Protein AF-M1RYL7-F1 (afdb_monomer)

Foldseek 3Di:
DDQKQDLCVQLPNVNDDFFQKDWDDDPQARFTKIFGDPRGDFRWGDLVSVVVVLCLPPVAPDKDWDKDWDAQPPPQPFFFQKWKAAQLRPDTADTPDPDDDHDHDDDRITITGQFDWDAPDRSRIDGPGGGGGMMDDGMMGHADHPVVPPDPPDDPDDDDDDDDDPPDRPKWDWEAGPNDTGTAQDWDDPDPFWIWHHTRRDTRIDGHAAWEDAPSGIHDAQDWDQHPVDNQWIWGQHRRDTDIDGDDEDDEDQVVHPSDWDADVVGRYIYGPQCVCPPQQWGFDFADAFALVCVPVPDDPPGTDTDTYHDPQWHQDPVRHTDGNVQAFDQDPNDGGGDDDD

Organism: Stylophora pistillata (NCBI:txid50429)

Mean predicted aligned error: 17.64 Å

Radius of gyration: 34.3 Å; Cα contacts (8 Å, |Δi|>4): 630; chains: 1; bounding box: 62×41×125 Å

Secondary structure (DSSP, 8-state):
--SEEEHHHHHTBTTB--TTEEEE--SSSSS-EEEE-TT----BPPHHHHHHHHHHHHS-S-EEEEEEEEEPTT--S---SEEEE-TTS--EEEEEBSB-------TT-EEEESEEEEEEETTEEEEEEE--EEEEEEEEEEPPPGGG-------S---S-------SSSS---EEETTEEE-TT-EEE-SSSEEEEEETTEEEEEE-S--EEETTEEE-TT-EEE-SS-TT-EEEEETTEEEEE---PPPP--TTS---EE--TT--S-EEGGGGGTTTT-EEEEE---BTTTTTS----SS-EEEEEPPTTEEE-TTS-EEEGGGPPEEETTEEEPPP--

pLDDT: mean 71.43, std 17.08, range [31.17, 95.0]

Nearest PDB structures (foldseek):
  8d3d-assembly1_A  TM=4.300E-01  e=4.495E-04  Homo sapiens
  9gvj-assembly1_D  TM=3.722E-01  e=1.188E-04  Homo sapiens
  8d3c-assembly1_A  TM=2.970E-01  e=3.049E-04  Homo sapiens
  5nb8-assembly2_B  TM=6.144E-01  e=3.216E-02  Rattus norvegicus
  8oer-assembly1_D  TM=5.786E-01  e=1.437E-01  Homo sapiens

Sequence (342 aa):
LPKEINVFDAVGLGKKVFPGVSSTTGQNNRSPAYHFTKQTKDMIASQNAFEEVDKLIHNSSDFIVSAYAKLMANEIYGNPIVSISSKDGNQLYFLLQISYTPQPYPKDAQLRLGQLFEVYQEDIGEITSRFRGDLQDVKFVKGSPLSDCQRIAKASYCRCSISCQCTDVVGKKDCVVDGLRYADGKRWTKDKCNICHCKWGQVMCTYTCQVCKDNGQ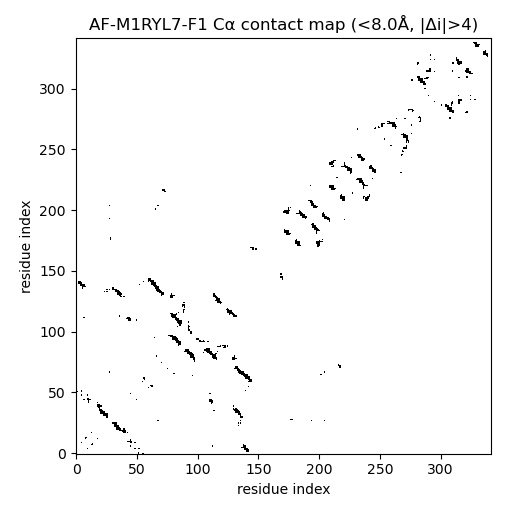TYMEGETWKSSNDSCHTCKCEDGKVKCSPPVCAKPDCSGKSGDLVTLKGQCCPICKEDQCKGTGKVFKCGCDVTCSNFHDNDACQSCTEGCYCPEGRVLNDQGKCMASARCGCLYQGKRYKVRKT

InterPro domains:
  IPR001007 VWFC domain [PF00093] (212-272)
  IPR001007 VWFC domain [PS01208] (232-272)
  IPR001007 VWFC domain [PS50184] (210-273)
  IPR001007 VWFC domain [SM00214] (175-212)
  IPR001007 VWFC domain [SM00214] (213-272)
  IPR002919 Trypsin Inhibitor-like, cysteine rich domain [PF01826] (277-328)
  IPR013320 Concanavalin A-like lectin/glucanase domain superfamily [SSF49899] (4-148)
  IPR036084 Serine protease inhibitor-like superfamily [SSF57567] (277-328)
  IPR052424 Kielin/Chordin-like & BMP-binding Regulator [PTHR46698] (205-276)

Solvent-accessible surface area (backbone atoms only — not comparable to full-atom values): 20622 Å² total; per-residue (Å²): 129,80,69,60,48,56,53,50,63,35,44,34,54,92,79,53,91,52,59,40,53,44,83,47,84,41,84,85,55,95,57,78,17,39,34,37,43,95,61,48,64,94,50,59,42,40,70,70,51,46,55,54,50,51,51,44,60,75,75,28,92,27,64,43,80,45,66,47,74,48,72,42,84,86,54,85,76,60,40,20,52,35,25,26,22,30,77,66,40,78,43,80,33,44,56,47,40,95,68,82,79,92,59,84,73,69,91,57,46,40,52,26,64,33,33,34,73,47,54,84,48,90,79,43,57,46,74,78,30,56,29,47,40,39,45,32,72,48,32,45,34,66,44,73,43,78,79,74,57,69,79,80,87,79,70,102,78,78,80,93,84,75,84,82,81,84,82,85,64,78,78,75,30,57,19,75,57,98,88,44,79,38,53,46,72,40,71,48,75,76,53,101,39,32,42,30,32,17,53,61,41,38,80,50,69,45,79,71,59,52,56,16,76,57,98,82,43,65,38,50,66,71,41,71,46,70,35,92,90,41,80,53,24,40,27,31,18,52,92,37,37,77,48,68,41,66,70,92,62,75,82,63,87,36,85,98,56,94,62,49,73,40,63,51,92,94,50,76,52,56,37,37,57,59,55,76,19,65,95,67,71,32,40,58,42,73,42,66,92,42,28,70,87,50,65,82,52,89,68,68,69,89,76,55,47,78,42,68,32,53,45,90,73,33,20,40,45,102,82,75,44,61,39,57,46,88,66,43,42,53,75,56,97,90,42,80,40,75,62,81,85,127

Structure (mmCIF, N/CA/C/O backbone):
data_AF-M1RYL7-F1
#
_entry.id   AF-M1RYL7-F1
#
loop_
_atom_site.group_PDB
_atom_site.id
_atom_site.type_symbol
_atom_site.label_atom_id
_atom_site.label_alt_id
_atom_site.label_comp_id
_atom_site.label_asym_id
_atom_site.label_entity_id
_atom_site.label_seq_id
_atom_site.pdbx_PDB_ins_code
_atom_site.Cartn_x
_atom_site.Cartn_y
_atom_site.Cartn_z
_atom_site.occupancy
_atom_site.B_iso_or_equiv
_atom_site.auth_seq_id
_atom_site.auth_comp_id
_atom_site.auth_asym_id
_atom_site.auth_atom_id
_atom_site.pdbx_PDB_model_num
ATOM 1 N N . LEU A 1 1 ? 25.023 -6.699 -24.084 1.00 49.69 1 LEU A N 1
ATOM 2 C CA . LEU A 1 1 ? 24.233 -5.816 -23.196 1.00 49.69 1 LEU A CA 1
ATOM 3 C C . LEU A 1 1 ? 23.036 -6.602 -22.690 1.00 49.69 1 LEU A C 1
ATOM 5 O O . LEU A 1 1 ? 22.475 -7.341 -23.501 1.00 49.69 1 LEU A O 1
ATOM 9 N N . PRO A 1 2 ? 22.671 -6.488 -21.403 1.00 49.31 2 PRO A N 1
ATOM 10 C CA . PRO A 1 2 ? 21.420 -7.045 -20.908 1.00 49.31 2 PRO A CA 1
ATOM 11 C C . PRO A 1 2 ? 20.253 -6.516 -21.748 1.00 49.31 2 PRO A C 1
ATOM 13 O O . PRO A 1 2 ? 20.262 -5.373 -22.207 1.00 49.31 2 PRO A O 1
ATOM 16 N N . LYS A 1 3 ? 19.272 -7.382 -22.014 1.00 59.09 3 LYS A N 1
ATOM 17 C CA . LYS A 1 3 ? 18.111 -7.050 -22.856 1.00 59.09 3 LYS A CA 1
ATOM 18 C C . LYS A 1 3 ? 17.121 -6.127 -22.130 1.00 59.09 3 LYS A C 1
ATOM 20 O O . LYS A 1 3 ? 16.350 -5.431 -22.785 1.00 59.09 3 LYS A O 1
ATOM 25 N N . GLU A 1 4 ? 17.163 -6.141 -20.800 1.00 67.38 4 GLU A N 1
ATOM 26 C CA . GLU A 1 4 ? 16.272 -5.428 -19.890 1.00 67.38 4 GLU A CA 1
ATOM 27 C C . GLU A 1 4 ? 16.980 -5.222 -18.546 1.00 67.38 4 GLU A C 1
ATOM 29 O O . GLU A 1 4 ? 17.676 -6.128 -18.083 1.00 67.38 4 GLU A O 1
ATOM 34 N N . ILE A 1 5 ? 16.787 -4.056 -17.925 1.00 79.62 5 ILE A N 1
ATOM 35 C CA . ILE A 1 5 ? 17.287 -3.754 -16.577 1.00 79.62 5 ILE A CA 1
ATOM 36 C C . ILE A 1 5 ? 16.091 -3.420 -15.681 1.00 79.62 5 ILE A C 1
ATOM 38 O O . ILE A 1 5 ? 15.383 -2.438 -15.922 1.00 79.62 5 ILE A O 1
ATOM 42 N N . ASN A 1 6 ? 15.866 -4.248 -14.654 1.00 82.81 6 ASN A N 1
ATOM 43 C CA . ASN A 1 6 ? 14.818 -4.046 -13.654 1.00 82.81 6 ASN A CA 1
ATOM 44 C C . ASN A 1 6 ? 15.323 -3.120 -12.539 1.00 82.81 6 ASN A C 1
ATOM 46 O O . ASN A 1 6 ? 16.188 -3.493 -11.743 1.00 82.81 6 ASN A O 1
ATOM 50 N N . VAL A 1 7 ? 14.754 -1.917 -12.463 1.00 84.06 7 VAL A N 1
ATOM 51 C CA . VAL A 1 7 ? 15.198 -0.894 -11.509 1.00 84.06 7 VAL A CA 1
ATOM 52 C C . VAL A 1 7 ? 14.852 -1.275 -10.063 1.00 84.06 7 VAL A C 1
ATOM 54 O O . VAL A 1 7 ? 15.608 -0.935 -9.157 1.00 84.06 7 VAL A O 1
ATOM 57 N N . PHE A 1 8 ? 13.779 -2.042 -9.824 1.00 86.44 8 PHE A N 1
ATOM 58 C CA . PHE A 1 8 ? 13.435 -2.519 -8.476 1.00 86.44 8 PHE A CA 1
ATOM 59 C C . PHE A 1 8 ? 14.514 -3.454 -7.925 1.00 86.44 8 PHE A C 1
ATOM 61 O O . PHE A 1 8 ? 14.984 -3.269 -6.801 1.00 86.44 8 PHE A O 1
ATOM 68 N N . ASP A 1 9 ? 14.974 -4.405 -8.736 1.00 88.00 9 ASP A N 1
ATOM 69 C CA . ASP A 1 9 ? 16.048 -5.317 -8.340 1.00 88.00 9 ASP A CA 1
ATOM 70 C C . ASP A 1 9 ? 17.371 -4.567 -8.147 1.00 88.00 9 ASP A C 1
ATOM 72 O O . ASP A 1 9 ? 18.105 -4.836 -7.193 1.00 88.00 9 ASP A O 1
ATOM 76 N N . ALA A 1 10 ? 17.647 -3.592 -9.019 1.00 88.69 10 ALA A N 1
ATOM 77 C CA . ALA A 1 10 ? 18.869 -2.796 -9.000 1.00 88.69 10 ALA A CA 1
ATOM 78 C C . ALA A 1 10 ? 19.044 -1.983 -7.708 1.00 88.69 10 ALA A C 1
ATOM 80 O O . ALA A 1 10 ? 20.168 -1.871 -7.212 1.00 88.69 10 ALA A O 1
ATOM 81 N N . VAL A 1 11 ? 17.951 -1.446 -7.149 1.00 89.19 11 VAL A N 1
ATOM 82 C CA . VAL A 1 11 ? 17.955 -0.744 -5.849 1.00 89.19 11 VAL A CA 1
ATOM 83 C C . VAL A 1 11 ? 17.817 -1.705 -4.659 1.00 89.19 11 VAL A C 1
ATOM 85 O O . VAL A 1 11 ? 18.037 -1.323 -3.511 1.00 89.19 11 VAL A O 1
ATOM 88 N N . GLY A 1 12 ? 17.498 -2.979 -4.908 1.00 88.94 12 GLY A N 1
ATOM 89 C CA . GLY A 1 12 ? 17.294 -4.002 -3.880 1.00 88.94 12 GLY A CA 1
ATOM 90 C C . GLY A 1 12 ? 15.892 -4.008 -3.264 1.00 88.94 12 GLY A C 1
ATOM 91 O O . GLY A 1 12 ? 15.714 -4.533 -2.160 1.00 88.94 12 GLY A O 1
ATOM 92 N N . LEU A 1 13 ? 14.901 -3.438 -3.952 1.00 87.88 13 LEU A N 1
ATOM 93 C CA . LEU A 1 13 ? 13.496 -3.499 -3.556 1.00 87.88 13 LEU A CA 1
ATOM 94 C C . LEU A 1 13 ? 13.010 -4.960 -3.556 1.00 87.88 13 LEU A C 1
ATOM 96 O O . LEU A 1 13 ? 13.412 -5.761 -4.395 1.00 87.88 13 LEU A O 1
ATOM 100 N N . GLY A 1 14 ? 12.191 -5.338 -2.573 1.00 84.69 14 GLY A N 1
ATOM 101 C CA . GLY A 1 14 ? 11.769 -6.732 -2.356 1.00 84.69 14 GLY A CA 1
ATOM 102 C C . GLY A 1 14 ? 12.777 -7.591 -1.578 1.00 84.69 14 GLY A C 1
ATOM 103 O O . GLY A 1 14 ? 12.403 -8.632 -1.046 1.00 84.69 14 GLY A O 1
ATOM 104 N N . LYS A 1 15 ? 14.033 -7.139 -1.442 1.00 87.75 15 LYS A N 1
ATOM 105 C CA . LYS A 1 15 ? 15.060 -7.767 -0.584 1.00 87.75 15 LYS A CA 1
ATOM 106 C C . LYS A 1 15 ? 15.397 -6.925 0.646 1.00 87.75 15 LYS A C 1
ATOM 108 O O . LYS A 1 15 ? 15.750 -7.472 1.685 1.00 87.75 15 LYS A O 1
ATOM 113 N N . LYS A 1 16 ? 15.314 -5.598 0.525 1.00 87.88 16 LYS A N 1
ATOM 114 C CA . LYS A 1 16 ? 15.590 -4.626 1.590 1.00 87.88 16 LYS A CA 1
ATOM 115 C C . LYS A 1 16 ? 14.316 -3.870 1.962 1.00 87.88 16 LYS A C 1
ATOM 117 O O . LYS A 1 16 ? 13.455 -3.638 1.115 1.00 87.88 16 LYS A O 1
ATOM 122 N N . VAL A 1 17 ? 14.223 -3.462 3.226 1.00 86.44 17 VAL A N 1
ATOM 123 C CA . VAL A 1 17 ? 13.155 -2.581 3.713 1.00 86.44 17 VAL A CA 1
ATOM 124 C C . VAL A 1 17 ? 13.610 -1.136 3.563 1.00 86.44 17 VAL A C 1
ATOM 126 O O . VAL A 1 17 ? 14.681 -0.769 4.045 1.00 86.44 17 VAL A O 1
ATOM 129 N N . PHE A 1 18 ? 12.780 -0.318 2.925 1.00 88.38 18 PHE A N 1
ATOM 130 C CA . PHE A 1 18 ? 13.008 1.113 2.783 1.00 88.38 18 PHE A CA 1
ATOM 131 C C . PHE A 1 18 ? 11.948 1.873 3.588 1.00 88.38 18 PHE A C 1
ATOM 133 O O . PHE A 1 18 ? 10.760 1.565 3.464 1.00 88.38 18 PHE A O 1
ATOM 140 N N . PRO A 1 19 ? 12.334 2.858 4.422 1.00 88.19 19 PRO A N 1
ATOM 141 C CA . PRO A 1 19 ? 11.369 3.732 5.083 1.00 88.19 19 PRO A CA 1
ATOM 142 C C . PRO A 1 19 ? 10.440 4.364 4.048 1.00 88.19 19 PRO A C 1
ATOM 144 O O . PRO A 1 19 ? 10.921 4.772 3.001 1.00 88.19 19 PRO A O 1
ATOM 147 N N . GLY A 1 20 ? 9.135 4.433 4.320 1.00 83.44 20 GLY A N 1
ATOM 148 C CA . GLY A 1 20 ? 8.158 5.039 3.405 1.00 83.44 20 GLY A CA 1
ATOM 149 C C . GLY A 1 20 ? 7.830 4.232 2.142 1.00 83.44 20 GLY A C 1
ATOM 150 O O . GLY A 1 20 ? 7.138 4.756 1.273 1.00 83.44 20 GLY A O 1
ATOM 151 N N . VAL A 1 21 ? 8.289 2.978 2.045 1.00 88.69 21 VAL A N 1
ATOM 152 C CA . VAL A 1 21 ? 7.949 2.058 0.950 1.00 88.69 21 VAL A CA 1
ATOM 153 C C . VAL A 1 21 ? 7.245 0.827 1.508 1.00 88.69 21 VAL A C 1
ATOM 155 O O . VAL A 1 21 ? 7.753 0.175 2.422 1.00 88.69 21 VAL A O 1
ATOM 158 N N . SER A 1 22 ? 6.095 0.472 0.941 1.00 86.19 22 SER A N 1
ATOM 159 C CA . SER A 1 22 ? 5.381 -0.770 1.260 1.00 86.19 22 SER A CA 1
ATOM 160 C C . SER A 1 22 ? 5.014 -1.538 -0.006 1.00 86.19 22 SER A C 1
ATOM 162 O O . SER A 1 22 ? 4.835 -0.957 -1.072 1.00 86.19 22 SER A O 1
ATOM 164 N N . SER A 1 23 ? 4.921 -2.867 0.087 1.00 84.69 23 SER A N 1
ATOM 165 C CA . SER A 1 23 ? 4.390 -3.673 -1.018 1.00 84.69 23 SER A CA 1
ATOM 166 C C . SER A 1 23 ? 2.881 -3.456 -1.141 1.00 84.69 23 SER A C 1
ATOM 168 O O . SER A 1 23 ? 2.182 -3.319 -0.137 1.00 84.69 23 SER A O 1
ATOM 170 N N . THR A 1 24 ? 2.390 -3.422 -2.375 1.00 79.25 24 THR A N 1
ATOM 171 C CA . THR A 1 24 ? 0.971 -3.298 -2.712 1.00 79.25 24 THR A CA 1
ATOM 172 C C . THR A 1 24 ? 0.624 -4.226 -3.878 1.00 79.25 24 THR A C 1
ATOM 174 O O . THR A 1 24 ? 1.490 -4.875 -4.470 1.00 79.25 24 THR A O 1
ATOM 177 N N . THR A 1 25 ? -0.661 -4.315 -4.205 1.00 74.06 25 THR A N 1
ATOM 178 C CA . THR A 1 25 ? -1.145 -5.163 -5.297 1.00 74.06 25 THR A CA 1
ATOM 179 C C . THR A 1 25 ? -0.940 -4.464 -6.637 1.00 74.06 25 THR A C 1
ATOM 181 O O . THR A 1 25 ? -1.510 -3.401 -6.881 1.00 74.06 25 THR A O 1
ATOM 184 N N . GLY A 1 26 ? -0.142 -5.079 -7.512 1.00 65.38 26 GLY A N 1
ATOM 185 C CA . GLY A 1 26 ? 0.022 -4.631 -8.892 1.00 65.38 26 GLY A CA 1
ATOM 186 C C . GLY A 1 26 ? -1.276 -4.774 -9.682 1.00 65.38 26 GLY A C 1
ATOM 187 O O . GLY A 1 26 ? -1.968 -5.781 -9.571 1.00 65.38 26 GLY A O 1
ATOM 188 N N . GLN A 1 27 ? -1.607 -3.750 -10.463 1.00 60.56 27 GLN A N 1
ATOM 189 C CA . GLN A 1 27 ? -2.845 -3.683 -11.252 1.00 60.56 27 GLN A CA 1
ATOM 190 C C . GLN A 1 27 ? -2.608 -3.948 -12.737 1.00 60.56 27 GLN A C 1
ATOM 192 O O . GLN A 1 27 ? -3.547 -4.229 -13.472 1.00 60.56 27 GLN A O 1
ATOM 197 N N . ASN A 1 28 ? -1.356 -3.850 -13.190 1.00 55.47 28 ASN A N 1
ATOM 198 C CA . ASN A 1 28 ? -0.989 -4.186 -14.549 1.00 55.47 28 ASN A CA 1
ATOM 199 C C . ASN A 1 28 ? -0.886 -5.708 -14.676 1.00 55.47 28 ASN A C 1
ATOM 201 O O . ASN A 1 28 ? -1.691 -6.306 -15.362 1.00 55.47 28 ASN A O 1
ATOM 205 N N . ASN A 1 29 ? 0.078 -6.380 -14.055 1.00 63.53 29 ASN A N 1
ATOM 206 C CA . ASN A 1 29 ? 0.253 -7.838 -14.174 1.00 63.53 29 ASN A CA 1
ATOM 207 C C . ASN A 1 29 ? 0.563 -8.476 -12.803 1.00 63.53 29 ASN A C 1
ATOM 209 O O . ASN A 1 29 ? 0.426 -7.831 -11.765 1.00 63.53 29 ASN A O 1
ATOM 213 N N . ARG A 1 30 ? 1.004 -9.743 -12.799 1.00 67.38 30 ARG A N 1
ATOM 214 C CA . ARG A 1 30 ? 1.401 -10.481 -11.581 1.00 67.38 30 ARG A CA 1
ATOM 215 C C . ARG A 1 30 ? 2.752 -10.047 -10.984 1.00 67.38 30 ARG A C 1
ATOM 217 O O . ARG A 1 30 ? 3.226 -10.695 -10.053 1.00 67.38 30 ARG A O 1
ATOM 224 N N . SER A 1 31 ? 3.402 -9.014 -11.523 1.00 70.81 31 SER A N 1
ATOM 225 C CA . SER A 1 31 ? 4.652 -8.487 -10.976 1.00 70.81 31 SER A CA 1
ATOM 226 C C . SER A 1 31 ? 4.402 -7.705 -9.676 1.00 70.81 31 SER A C 1
ATOM 228 O O . SER A 1 31 ? 3.311 -7.160 -9.480 1.00 70.81 31 SER A O 1
ATOM 230 N N . PRO A 1 32 ? 5.387 -7.649 -8.762 1.00 77.06 32 PRO A N 1
ATOM 231 C CA . PRO A 1 32 ? 5.262 -6.882 -7.527 1.00 77.06 32 PRO A CA 1
ATOM 232 C C . PRO A 1 32 ? 5.071 -5.382 -7.791 1.00 77.06 32 PRO A C 1
ATOM 234 O O . PRO A 1 32 ? 5.773 -4.803 -8.623 1.00 77.06 32 PRO A O 1
ATOM 237 N N . ALA A 1 33 ? 4.176 -4.748 -7.031 1.00 78.19 33 ALA A N 1
ATOM 238 C CA . ALA A 1 33 ? 4.019 -3.297 -6.996 1.00 78.19 33 ALA A CA 1
ATOM 239 C C . ALA A 1 33 ? 4.358 -2.746 -5.611 1.00 78.19 33 ALA A C 1
ATOM 241 O O . ALA A 1 33 ? 4.271 -3.449 -4.595 1.00 78.19 33 ALA A O 1
ATOM 242 N N . TYR A 1 34 ? 4.744 -1.473 -5.581 1.00 84.88 34 TYR A N 1
ATOM 243 C CA . TYR A 1 34 ? 5.176 -0.804 -4.361 1.00 84.88 34 TYR A CA 1
ATOM 244 C C . TYR A 1 34 ? 4.556 0.583 -4.250 1.00 84.88 34 TYR A C 1
ATOM 246 O O . TYR A 1 34 ? 4.486 1.324 -5.233 1.00 84.88 34 TYR A O 1
ATOM 254 N N . HIS A 1 35 ? 4.109 0.895 -3.039 1.00 79.12 35 HIS A N 1
ATOM 255 C CA . HIS A 1 35 ? 3.533 2.165 -2.645 1.00 79.12 35 HIS A CA 1
ATOM 256 C C . HIS A 1 35 ? 4.609 3.051 -2.015 1.00 79.12 35 HIS A C 1
ATOM 258 O O . HIS A 1 35 ? 5.327 2.606 -1.114 1.00 79.12 35 HIS A O 1
ATOM 264 N N . PHE A 1 36 ? 4.698 4.301 -2.470 1.00 78.56 36 PHE A N 1
ATOM 265 C CA . PHE A 1 36 ? 5.708 5.269 -2.033 1.00 78.56 36 PHE A CA 1
ATOM 266 C C . PHE A 1 36 ? 5.077 6.451 -1.292 1.00 78.56 36 PHE A C 1
ATOM 268 O O . PHE A 1 36 ? 4.095 7.040 -1.752 1.00 78.56 36 PHE A O 1
ATOM 275 N N . THR A 1 37 ? 5.674 6.830 -0.156 1.00 74.75 37 THR A N 1
ATOM 276 C CA . THR A 1 37 ? 5.221 7.951 0.683 1.00 74.75 37 THR A CA 1
ATOM 277 C C . THR A 1 37 ? 6.263 9.072 0.787 1.00 74.75 37 THR A C 1
ATOM 279 O O . THR A 1 37 ? 7.412 8.949 0.354 1.00 74.75 37 THR A O 1
ATOM 282 N N . LYS A 1 38 ? 5.897 10.178 1.453 1.00 68.88 38 LYS A N 1
ATOM 283 C CA . LYS A 1 38 ? 6.810 11.301 1.740 1.00 68.88 38 LYS A CA 1
ATOM 284 C C . LYS A 1 38 ? 8.015 10.930 2.618 1.00 68.88 38 LYS A C 1
ATOM 286 O O . LYS A 1 38 ? 8.977 11.684 2.670 1.00 68.88 38 LYS A O 1
ATOM 291 N N . GLN A 1 39 ? 7.960 9.792 3.313 1.00 75.12 39 GLN A N 1
ATOM 292 C CA . GLN A 1 39 ? 9.038 9.300 4.175 1.00 75.12 39 GLN A CA 1
ATOM 293 C C . GLN A 1 39 ? 10.082 8.464 3.422 1.00 75.12 39 GLN A C 1
ATOM 295 O O . GLN A 1 39 ? 11.044 8.013 4.046 1.00 75.12 39 GLN A O 1
ATOM 300 N N . THR A 1 40 ? 9.898 8.249 2.112 1.00 78.25 40 THR A N 1
ATOM 301 C CA . THR A 1 40 ? 10.847 7.497 1.283 1.00 78.25 40 THR A CA 1
ATOM 302 C C . THR A 1 40 ? 12.248 8.099 1.391 1.00 78.25 40 THR A C 1
ATOM 304 O O . THR A 1 40 ? 12.401 9.310 1.309 1.00 78.25 40 THR A O 1
ATOM 307 N N . LYS A 1 41 ? 13.285 7.285 1.601 1.00 76.62 41 LYS A N 1
ATOM 308 C CA . LYS A 1 41 ? 14.696 7.735 1.627 1.00 76.62 41 LYS A CA 1
ATOM 309 C C . LYS A 1 41 ? 15.444 7.290 0.366 1.00 76.62 41 LYS A C 1
ATOM 311 O O . LYS A 1 41 ? 14.814 6.760 -0.543 1.00 76.62 41 LYS A O 1
ATOM 316 N N . ASP A 1 42 ? 16.748 7.546 0.283 1.00 79.88 42 ASP A N 1
ATOM 317 C CA . ASP A 1 42 ? 17.560 7.228 -0.897 1.00 79.88 42 ASP A CA 1
ATOM 318 C C . ASP A 1 42 ? 17.429 5.763 -1.335 1.00 79.88 42 ASP A C 1
ATOM 320 O O . ASP A 1 42 ? 17.647 4.831 -0.557 1.00 79.88 42 ASP A O 1
ATOM 324 N N . MET A 1 43 ? 17.098 5.578 -2.612 1.00 83.25 43 MET A N 1
ATOM 325 C CA . MET A 1 43 ? 17.040 4.280 -3.280 1.00 83.25 43 MET A CA 1
ATOM 326 C C . MET A 1 43 ? 17.976 4.313 -4.482 1.00 83.25 43 MET A C 1
ATOM 328 O O . MET A 1 43 ? 17.571 4.617 -5.603 1.00 83.25 43 MET A O 1
ATOM 332 N N . ILE A 1 44 ? 19.251 4.049 -4.213 1.00 85.12 44 ILE A N 1
ATOM 333 C CA . ILE A 1 44 ? 20.323 4.134 -5.203 1.00 85.12 44 ILE A CA 1
ATOM 334 C C . ILE A 1 44 ? 20.580 2.734 -5.762 1.00 85.12 44 ILE A C 1
ATOM 336 O O . ILE A 1 44 ? 20.743 1.770 -5.006 1.00 85.12 44 ILE A O 1
ATOM 340 N N . ALA A 1 45 ? 20.592 2.619 -7.090 1.00 86.62 45 ALA A N 1
ATOM 341 C CA . ALA A 1 45 ? 20.929 1.373 -7.764 1.00 86.62 45 ALA A CA 1
ATOM 342 C C . ALA A 1 45 ? 22.387 0.969 -7.485 1.00 86.62 45 ALA A C 1
ATOM 344 O O . ALA A 1 45 ? 23.255 1.817 -7.288 1.00 86.62 45 ALA A O 1
ATOM 345 N N . SER A 1 46 ? 22.682 -0.333 -7.489 1.00 86.75 46 SER A N 1
ATOM 346 C CA . SER A 1 46 ? 24.075 -0.796 -7.400 1.00 86.75 46 SER A CA 1
ATOM 347 C C . SER A 1 46 ? 24.935 -0.242 -8.548 1.00 86.75 46 SER A C 1
ATOM 349 O O . SER A 1 46 ? 24.437 -0.073 -9.662 1.00 86.75 46 SER A O 1
ATOM 351 N N . GLN A 1 47 ? 26.236 -0.043 -8.303 1.00 83.81 47 GLN A N 1
ATOM 352 C CA . GLN A 1 47 ? 27.180 0.465 -9.310 1.00 83.81 47 GLN A CA 1
ATOM 353 C C . GLN A 1 47 ? 27.155 -0.361 -10.607 1.00 83.81 47 GLN A C 1
ATOM 355 O O . GLN A 1 47 ? 27.110 0.203 -11.694 1.00 83.81 47 GLN A O 1
ATOM 360 N N . ASN A 1 48 ? 27.091 -1.694 -10.500 1.00 86.00 48 ASN A N 1
ATOM 361 C CA . ASN A 1 48 ? 26.999 -2.571 -11.670 1.00 86.00 48 ASN A CA 1
ATOM 362 C C . ASN A 1 48 ? 25.720 -2.318 -12.488 1.00 86.00 48 ASN A C 1
ATOM 364 O O . ASN A 1 48 ? 25.767 -2.244 -13.711 1.00 86.00 48 ASN A O 1
ATOM 368 N N . ALA A 1 49 ? 24.575 -2.145 -11.820 1.00 84.25 49 ALA A N 1
ATOM 369 C CA . ALA A 1 49 ? 23.321 -1.848 -12.509 1.00 84.25 49 ALA A CA 1
ATOM 370 C C . ALA A 1 49 ? 23.349 -0.465 -13.183 1.00 84.25 49 ALA A C 1
ATOM 372 O O . ALA A 1 49 ? 22.831 -0.318 -14.287 1.00 84.25 49 ALA A O 1
ATOM 373 N N . PHE A 1 50 ? 23.980 0.533 -12.554 1.00 83.25 50 PHE A N 1
ATOM 374 C CA . PHE A 1 50 ? 24.196 1.842 -13.171 1.00 83.25 50 PHE A CA 1
ATOM 375 C C . PHE A 1 50 ? 25.065 1.736 -14.430 1.00 83.25 50 PHE A C 1
ATOM 377 O O . PHE A 1 50 ? 24.664 2.228 -15.479 1.00 83.25 50 PHE A O 1
ATOM 384 N N . GLU A 1 51 ? 26.197 1.033 -14.368 1.00 82.94 51 GLU A N 1
ATOM 385 C CA . GLU A 1 51 ? 27.076 0.828 -15.527 1.00 82.94 51 GLU A CA 1
ATOM 386 C C . GLU A 1 51 ? 26.380 0.082 -16.675 1.00 82.94 51 GLU A C 1
ATOM 388 O O . GLU A 1 51 ? 26.662 0.328 -17.849 1.00 82.94 51 GLU A O 1
ATOM 393 N N . GLU A 1 52 ? 25.467 -0.840 -16.368 1.00 82.75 52 GLU A N 1
ATOM 394 C CA . GLU A 1 52 ? 24.646 -1.506 -17.379 1.00 82.75 52 GLU A CA 1
ATOM 395 C C . GLU A 1 52 ? 23.642 -0.549 -18.039 1.00 82.75 52 GLU A C 1
ATOM 397 O O . GLU A 1 52 ? 23.477 -0.607 -19.261 1.00 82.75 52 GLU A O 1
ATOM 402 N N . VAL A 1 53 ? 23.007 0.344 -17.267 1.00 78.88 53 VAL A N 1
ATOM 403 C CA . VAL A 1 53 ? 22.098 1.385 -17.784 1.00 78.88 53 VAL A CA 1
ATOM 404 C C . VAL A 1 53 ? 22.863 2.407 -18.619 1.00 78.88 53 VAL A C 1
ATOM 406 O O . VAL A 1 53 ? 22.435 2.718 -19.727 1.00 78.88 53 VAL A O 1
ATOM 409 N N . ASP A 1 54 ? 24.016 2.868 -18.140 1.00 77.50 54 ASP A N 1
ATOM 410 C CA . ASP A 1 54 ? 24.900 3.796 -18.848 1.00 77.50 54 ASP A CA 1
ATOM 411 C C . ASP A 1 54 ? 25.309 3.238 -20.217 1.00 77.50 54 ASP A C 1
ATOM 413 O O . ASP A 1 54 ? 25.104 3.872 -21.254 1.00 77.50 54 ASP A O 1
ATOM 417 N N . LYS A 1 55 ? 25.773 1.982 -20.247 1.00 72.12 55 LYS A N 1
ATOM 418 C CA . LYS A 1 55 ? 26.100 1.291 -21.498 1.00 72.12 55 LYS A CA 1
ATOM 419 C C . LYS A 1 55 ? 24.883 1.109 -22.403 1.00 72.12 55 LYS A C 1
ATOM 421 O O . LYS A 1 55 ? 25.057 1.076 -23.618 1.00 72.12 55 LYS A O 1
ATOM 426 N N . LEU A 1 56 ? 23.683 0.922 -21.853 1.00 69.56 56 LEU A N 1
ATOM 427 C CA . LEU A 1 56 ? 22.456 0.764 -22.637 1.00 69.56 56 LEU A CA 1
ATOM 428 C C . LEU A 1 56 ? 22.046 2.087 -23.288 1.00 69.56 56 LEU A C 1
ATOM 430 O O . LEU A 1 56 ? 21.699 2.079 -24.464 1.00 69.56 56 LEU A O 1
ATOM 434 N N . ILE A 1 57 ? 22.125 3.195 -22.552 1.00 66.31 57 ILE A N 1
ATOM 435 C CA . ILE A 1 57 ? 21.734 4.526 -23.027 1.00 66.31 57 ILE A CA 1
ATOM 436 C C . ILE A 1 57 ? 22.751 5.079 -24.032 1.00 66.31 57 ILE A C 1
ATOM 438 O O . ILE A 1 57 ? 22.359 5.602 -25.069 1.00 66.31 57 ILE A O 1
ATOM 442 N N . HIS A 1 58 ? 24.051 4.925 -23.773 1.00 62.19 58 HIS A N 1
ATOM 443 C CA . HIS A 1 58 ? 25.089 5.516 -24.623 1.00 62.19 58 HIS A CA 1
ATOM 444 C C . HIS A 1 58 ? 25.483 4.650 -25.829 1.00 62.19 58 HIS A C 1
ATOM 446 O O . HIS A 1 58 ? 25.910 5.190 -26.847 1.00 62.19 58 HIS A O 1
ATOM 452 N N . ASN A 1 59 ? 25.313 3.322 -25.767 1.00 60.09 59 ASN A N 1
ATOM 453 C CA . ASN A 1 59 ? 25.628 2.424 -26.893 1.00 60.09 59 ASN A CA 1
ATOM 454 C C . ASN A 1 59 ? 24.388 1.993 -27.697 1.00 60.09 59 ASN A C 1
ATOM 456 O O . ASN A 1 59 ? 24.474 1.070 -28.513 1.00 60.09 59 ASN A O 1
ATOM 460 N N . SER A 1 60 ? 23.227 2.604 -27.449 1.00 53.47 60 SER A N 1
ATOM 461 C CA . SER A 1 60 ? 21.988 2.347 -28.185 1.00 53.47 60 SER A CA 1
ATOM 462 C C . SER A 1 60 ? 21.309 3.672 -28.513 1.00 53.47 60 SER A C 1
ATOM 464 O O . SER A 1 60 ? 20.956 4.419 -27.611 1.00 53.47 60 SER A O 1
ATOM 466 N N . SER A 1 61 ? 21.082 3.951 -29.800 1.00 44.53 61 SER A N 1
ATOM 467 C CA . SER A 1 61 ? 20.295 5.119 -30.239 1.00 44.53 61 SER A CA 1
ATOM 468 C C . SER A 1 61 ? 18.817 5.012 -29.868 1.00 44.53 61 SER A C 1
ATOM 470 O O . SER A 1 61 ? 18.110 6.012 -29.850 1.00 44.53 61 SER A O 1
ATOM 472 N N . ASP A 1 62 ? 18.363 3.793 -29.576 1.00 43.84 62 ASP A N 1
ATOM 473 C CA . ASP A 1 62 ? 16.992 3.480 -29.226 1.00 43.84 62 ASP A CA 1
ATOM 474 C C . ASP A 1 62 ? 16.990 2.746 -27.892 1.00 43.84 62 ASP A C 1
ATOM 476 O O . ASP A 1 62 ? 17.609 1.688 -27.738 1.00 43.84 62 ASP A O 1
ATOM 480 N N . PHE A 1 63 ? 16.294 3.304 -26.913 1.00 52.22 63 PHE A N 1
ATOM 481 C CA . PHE A 1 63 ? 15.968 2.645 -25.662 1.00 52.22 63 PHE A CA 1
ATOM 482 C C . PHE A 1 63 ? 14.641 3.181 -25.143 1.00 52.22 63 PHE A C 1
ATOM 484 O O . PHE A 1 63 ? 14.153 4.234 -25.544 1.00 52.22 63 PHE A O 1
ATOM 491 N N . ILE A 1 64 ? 14.027 2.412 -24.267 1.00 54.12 64 ILE A N 1
ATOM 492 C CA . ILE A 1 64 ? 12.689 2.654 -23.760 1.00 54.12 64 ILE A CA 1
ATOM 493 C C . ILE A 1 64 ? 12.782 2.659 -22.257 1.00 54.12 64 ILE A C 1
ATOM 495 O O . ILE A 1 64 ? 13.340 1.722 -21.701 1.00 54.12 64 ILE A O 1
ATOM 499 N N . VAL A 1 65 ? 12.167 3.639 -21.609 1.00 60.84 65 VAL A N 1
ATOM 500 C CA . VAL A 1 65 ? 11.918 3.581 -20.171 1.00 60.84 65 VAL A CA 1
ATOM 501 C C . VAL A 1 65 ? 10.417 3.452 -19.966 1.00 60.84 65 VAL A C 1
ATOM 503 O O . VAL A 1 65 ? 9.675 4.375 -20.287 1.00 60.84 65 VAL A O 1
ATOM 506 N N . SER A 1 66 ? 9.950 2.299 -19.497 1.00 59.75 66 SER A N 1
ATOM 507 C CA . SER A 1 66 ? 8.528 2.052 -19.232 1.00 59.75 66 SER A CA 1
ATOM 508 C C . SER A 1 66 ? 8.280 2.016 -17.735 1.00 59.75 66 SER A C 1
ATOM 510 O O . SER A 1 66 ? 9.107 1.467 -17.023 1.00 59.75 66 SER A O 1
ATOM 512 N N . ALA A 1 67 ? 7.154 2.552 -17.268 1.00 65.38 67 ALA A N 1
ATOM 513 C CA . ALA A 1 67 ? 6.679 2.445 -15.892 1.00 65.38 67 ALA A CA 1
ATOM 514 C C . ALA A 1 67 ? 5.149 2.532 -15.879 1.00 65.38 67 ALA A C 1
ATOM 516 O O . ALA A 1 67 ? 4.576 3.412 -16.519 1.00 65.38 67 ALA A O 1
ATOM 517 N N . TYR A 1 68 ? 4.485 1.649 -15.141 1.00 62.25 68 TYR A N 1
ATOM 518 C CA . TYR A 1 68 ? 3.079 1.797 -14.785 1.00 62.25 68 TYR A CA 1
ATOM 519 C C . TYR A 1 68 ? 2.989 2.576 -13.475 1.00 62.25 68 TYR A C 1
ATOM 521 O O . TYR A 1 68 ? 3.660 2.216 -12.512 1.00 62.25 68 TYR A O 1
ATOM 529 N N . ALA A 1 69 ? 2.179 3.632 -13.443 1.00 61.50 69 ALA A N 1
ATOM 530 C CA . ALA A 1 69 ? 2.073 4.550 -12.317 1.00 61.50 69 ALA A CA 1
ATOM 531 C C . ALA A 1 69 ? 0.604 4.835 -11.973 1.00 61.50 69 ALA A C 1
ATOM 533 O O . ALA A 1 69 ? -0.158 5.274 -12.834 1.00 61.50 69 ALA A O 1
ATOM 534 N N . LYS A 1 70 ? 0.219 4.660 -10.706 1.00 61.31 70 LYS A N 1
ATOM 535 C CA . LYS A 1 70 ? -1.014 5.215 -10.126 1.00 61.31 70 LYS A CA 1
ATOM 536 C C . LYS A 1 70 ? -0.660 6.532 -9.435 1.00 61.31 70 LYS A C 1
ATOM 538 O O . LYS A 1 70 ? 0.127 6.509 -8.499 1.00 61.31 70 LYS A O 1
ATOM 543 N N . LEU A 1 71 ? -1.219 7.658 -9.882 1.00 57.88 71 LEU A N 1
ATOM 544 C CA . LEU A 1 71 ? -0.935 8.999 -9.341 1.00 57.88 71 LEU A CA 1
ATOM 545 C C . LEU A 1 71 ? -2.004 9.448 -8.332 1.00 57.88 71 LEU A C 1
ATOM 547 O O . LEU A 1 71 ? -3.189 9.169 -8.519 1.00 57.88 71 LEU A O 1
ATOM 551 N N . MET A 1 72 ? -1.615 10.213 -7.306 1.00 54.06 72 MET A N 1
ATOM 552 C CA . MET A 1 72 ? -2.568 10.954 -6.467 1.00 54.06 72 MET A CA 1
ATOM 553 C C . MET A 1 72 ? -3.004 12.262 -7.155 1.00 54.06 72 MET A C 1
ATOM 555 O O . MET A 1 72 ? -2.174 13.039 -7.621 1.00 54.06 72 MET A O 1
ATOM 559 N N . ALA A 1 73 ? -4.316 12.519 -7.217 1.00 48.09 73 ALA A N 1
ATOM 560 C CA . ALA A 1 73 ? -4.936 13.521 -8.097 1.00 48.09 73 ALA A CA 1
ATOM 561 C C . ALA A 1 73 ? -4.503 14.996 -7.909 1.00 48.09 73 ALA A C 1
ATOM 563 O O . ALA A 1 73 ? -4.799 15.806 -8.785 1.00 48.09 73 ALA A O 1
ATOM 564 N N . ASN A 1 74 ? -3.827 15.351 -6.811 1.00 47.59 74 ASN A N 1
ATOM 565 C CA . ASN A 1 74 ? -3.458 16.738 -6.488 1.00 47.59 74 ASN A CA 1
ATOM 566 C C . ASN A 1 74 ? -1.972 17.077 -6.724 1.00 47.59 74 ASN A C 1
ATOM 568 O O . ASN A 1 74 ? -1.572 18.205 -6.459 1.00 47.59 74 ASN A O 1
ATOM 572 N N . GLU A 1 75 ? -1.153 16.149 -7.227 1.00 49.91 75 GLU A N 1
ATOM 573 C CA . GLU A 1 75 ? 0.300 16.354 -7.382 1.00 49.91 75 GLU A CA 1
ATOM 574 C C . GLU A 1 75 ? 0.771 16.012 -8.806 1.00 49.91 75 GLU A C 1
ATOM 576 O O . GLU A 1 75 ? 1.721 15.272 -8.982 1.00 49.91 75 GLU A O 1
ATOM 581 N N . ILE A 1 76 ? 0.089 16.495 -9.854 1.00 42.56 76 ILE A N 1
ATOM 582 C CA . ILE A 1 76 ? 0.362 16.119 -11.265 1.00 42.56 76 ILE A CA 1
ATOM 583 C C . ILE A 1 76 ? 1.727 16.641 -11.776 1.00 42.56 76 ILE A C 1
ATOM 585 O O . ILE A 1 76 ? 2.307 16.051 -12.689 1.00 42.56 76 ILE A O 1
ATOM 589 N N . TYR A 1 77 ? 2.277 17.690 -11.160 1.00 42.44 77 TYR A N 1
ATOM 590 C CA . TYR A 1 77 ? 3.564 18.295 -11.514 1.00 42.44 77 TYR A CA 1
ATOM 591 C C . TYR A 1 77 ? 4.615 17.927 -10.456 1.00 42.44 77 TYR A C 1
ATOM 593 O O . TYR A 1 77 ? 4.410 18.206 -9.280 1.00 42.44 77 TYR A O 1
ATOM 601 N N . GLY A 1 78 ? 5.714 17.278 -10.863 1.00 52.50 78 GLY A N 1
ATOM 602 C CA . GLY A 1 78 ? 6.793 16.861 -9.952 1.00 52.50 78 GLY A CA 1
ATOM 603 C C . GLY A 1 78 ? 6.774 15.386 -9.529 1.00 52.50 78 GLY A C 1
ATOM 604 O O . GLY A 1 78 ? 7.202 15.071 -8.426 1.00 52.50 78 GLY A O 1
ATOM 605 N N . ASN A 1 79 ? 6.302 14.464 -10.382 1.00 59.03 79 ASN A N 1
ATOM 606 C CA . ASN A 1 79 ? 6.376 13.011 -10.141 1.00 59.03 79 ASN A CA 1
ATOM 607 C C . ASN A 1 79 ? 7.537 12.361 -10.915 1.00 59.03 79 ASN A C 1
ATOM 609 O O . ASN A 1 79 ? 7.324 11.802 -11.996 1.00 59.03 79 ASN A O 1
ATOM 613 N N . PRO A 1 80 ? 8.769 12.435 -10.394 1.00 65.69 80 PRO A N 1
ATOM 614 C CA . PRO A 1 80 ? 9.929 11.756 -10.954 1.00 65.69 80 PRO A CA 1
ATOM 615 C C . PRO A 1 80 ? 9.714 10.244 -10.889 1.00 65.69 80 PRO A C 1
ATOM 617 O O . PRO A 1 80 ? 9.499 9.690 -9.818 1.00 65.69 80 PRO A O 1
ATOM 620 N N . ILE A 1 81 ? 9.772 9.566 -12.029 1.00 69.94 81 ILE A N 1
ATOM 621 C CA . ILE A 1 81 ? 9.693 8.104 -12.106 1.00 69.94 81 ILE A CA 1
ATOM 622 C C . ILE A 1 81 ? 11.100 7.535 -12.014 1.00 69.94 81 ILE A C 1
ATOM 624 O O . ILE A 1 81 ? 11.340 6.637 -11.213 1.00 69.94 81 ILE A O 1
ATOM 628 N N . VAL A 1 82 ? 12.034 8.076 -12.797 1.00 75.19 82 VAL A N 1
ATOM 629 C CA . VAL A 1 82 ? 13.453 7.733 -12.725 1.00 75.19 82 VAL A CA 1
ATOM 630 C C . VAL A 1 82 ? 14.311 8.973 -13.001 1.00 75.19 82 VAL A C 1
ATOM 632 O O . VAL A 1 82 ? 13.976 9.726 -13.906 1.00 75.19 82 VAL A O 1
ATOM 635 N N . SER A 1 83 ? 15.426 9.185 -12.304 1.00 74.56 83 SER A N 1
ATOM 636 C CA . SER A 1 83 ? 16.422 10.218 -12.645 1.00 74.56 83 SER A CA 1
ATOM 637 C C . SER A 1 83 ? 17.846 9.666 -12.663 1.00 74.56 83 SER A C 1
ATOM 639 O O . SER A 1 83 ? 18.048 8.602 -12.106 1.00 74.56 83 SER A O 1
ATOM 641 N N . ILE A 1 84 ? 18.808 10.339 -13.304 1.00 71.75 84 ILE A N 1
ATOM 642 C CA . ILE A 1 84 ? 20.257 10.060 -13.261 1.00 71.75 84 ILE A CA 1
ATOM 643 C C . ILE A 1 84 ? 20.971 11.354 -12.836 1.00 71.75 84 ILE A C 1
ATOM 645 O O . ILE A 1 84 ? 20.908 12.319 -13.590 1.00 71.75 84 ILE A O 1
ATOM 649 N N . SER A 1 85 ? 21.619 11.408 -11.666 1.00 74.19 85 SER A N 1
ATOM 650 C CA . SER A 1 85 ? 22.252 12.635 -11.114 1.00 74.19 85 SER A CA 1
ATOM 651 C C . SER A 1 85 ? 23.632 12.386 -10.503 1.00 74.19 85 SER A C 1
ATOM 653 O O . SER A 1 85 ? 23.806 11.326 -9.931 1.00 74.19 85 SER A O 1
ATOM 655 N N . SER A 1 86 ? 24.589 13.310 -10.538 1.00 68.81 86 SER A N 1
ATOM 656 C CA . SER A 1 86 ? 25.945 13.126 -9.973 1.00 68.81 86 SER A CA 1
ATOM 657 C C . SER A 1 86 ? 25.945 12.650 -8.515 1.00 68.81 86 SER A C 1
ATOM 659 O O . SER A 1 86 ? 24.942 12.755 -7.801 1.00 68.81 86 SER A O 1
ATOM 661 N N . LYS A 1 87 ? 27.066 12.091 -8.045 1.00 67.88 87 LYS A N 1
ATOM 662 C CA . LYS A 1 87 ? 27.132 11.480 -6.707 1.00 67.88 87 LYS A CA 1
ATOM 663 C C . LYS A 1 87 ? 27.000 12.516 -5.592 1.00 67.88 87 LYS A C 1
ATOM 665 O O . LYS A 1 87 ? 26.414 12.215 -4.554 1.00 67.88 87 LYS A O 1
ATOM 670 N N . ASP A 1 88 ? 27.556 13.695 -5.836 1.00 61.56 88 ASP A N 1
ATOM 671 C CA . ASP A 1 88 ? 27.411 14.914 -5.036 1.00 61.56 88 ASP A CA 1
ATOM 672 C C . ASP A 1 88 ? 26.054 15.614 -5.268 1.00 61.56 88 ASP A C 1
ATOM 674 O O . ASP A 1 88 ? 25.676 16.517 -4.531 1.00 61.56 88 ASP A O 1
ATOM 678 N N . GLY A 1 89 ? 25.297 15.162 -6.273 1.00 57.47 89 GLY A N 1
ATOM 679 C CA . GLY A 1 89 ? 24.000 15.682 -6.678 1.00 57.47 89 GLY A CA 1
ATOM 680 C C . GLY A 1 89 ? 24.044 16.941 -7.542 1.00 57.47 89 GLY A C 1
ATOM 681 O O . GLY A 1 89 ? 23.012 17.305 -8.099 1.00 57.47 89 GLY A O 1
ATOM 682 N N . ASN A 1 90 ? 25.207 17.575 -7.698 1.00 46.72 90 ASN A N 1
ATOM 683 C CA . ASN A 1 90 ? 25.406 18.871 -8.354 1.00 46.72 90 ASN A CA 1
ATOM 684 C C . ASN A 1 90 ? 24.941 18.948 -9.821 1.00 46.72 90 ASN A C 1
ATOM 686 O O . ASN A 1 90 ? 24.818 20.042 -10.372 1.00 46.72 90 ASN A O 1
ATOM 690 N N . GLN A 1 91 ? 24.684 17.820 -10.482 1.00 49.38 91 GLN A N 1
ATOM 691 C CA . GLN A 1 91 ? 24.251 17.789 -11.873 1.00 49.38 91 GLN A CA 1
ATOM 692 C C . GLN A 1 91 ? 23.189 16.707 -12.112 1.00 49.38 91 GLN A C 1
ATOM 694 O O . GLN A 1 91 ? 23.360 15.539 -11.761 1.00 49.38 91 GLN A O 1
ATOM 699 N N . LEU A 1 92 ? 22.087 17.098 -12.758 1.00 55.00 92 LEU A N 1
ATOM 700 C CA . LEU A 1 92 ? 21.028 16.203 -13.219 1.00 55.00 92 LEU A CA 1
ATOM 701 C C . LEU A 1 92 ? 21.216 15.924 -14.706 1.00 55.00 92 LEU A C 1
ATOM 703 O O . LEU A 1 92 ? 21.212 16.833 -15.532 1.00 55.00 92 LEU A O 1
ATOM 707 N N . TYR A 1 93 ? 21.332 14.651 -15.038 1.00 55.19 93 TYR A N 1
ATOM 708 C CA . TYR A 1 93 ? 21.671 14.206 -16.377 1.00 55.19 93 TYR A CA 1
ATOM 709 C C . TYR A 1 93 ? 20.459 13.619 -17.091 1.00 55.19 93 TYR A C 1
ATOM 711 O O . TYR A 1 93 ? 20.191 13.958 -18.239 1.00 55.19 93 TYR A O 1
ATOM 719 N N . PHE A 1 94 ? 19.656 12.819 -16.387 1.00 58.59 94 PHE A N 1
ATOM 720 C CA . PHE A 1 94 ? 18.399 12.273 -16.897 1.00 58.59 94 PHE A CA 1
ATOM 721 C C . PHE A 1 94 ? 17.271 12.497 -15.909 1.00 58.59 94 PHE A C 1
ATOM 723 O O . PHE A 1 94 ? 17.448 12.313 -14.708 1.00 58.59 94 PHE A O 1
ATOM 730 N N . LEU A 1 95 ? 16.081 12.781 -16.422 1.00 59.53 95 LEU A N 1
ATOM 731 C CA . LEU A 1 95 ? 14.860 12.741 -15.640 1.00 59.53 95 LEU A CA 1
ATOM 732 C C . LEU A 1 95 ? 13.716 12.240 -16.513 1.00 59.53 95 LEU A C 1
ATOM 734 O O . LEU A 1 95 ? 13.264 12.912 -17.438 1.00 59.53 95 LEU A O 1
ATOM 738 N N . LEU A 1 96 ? 13.223 11.057 -16.177 1.00 65.25 96 LEU A N 1
ATOM 739 C CA . LEU A 1 96 ? 11.917 10.593 -16.593 1.00 65.25 96 LEU A CA 1
ATOM 740 C C . LEU A 1 96 ? 10.890 11.094 -15.578 1.00 65.25 96 LEU A C 1
ATOM 742 O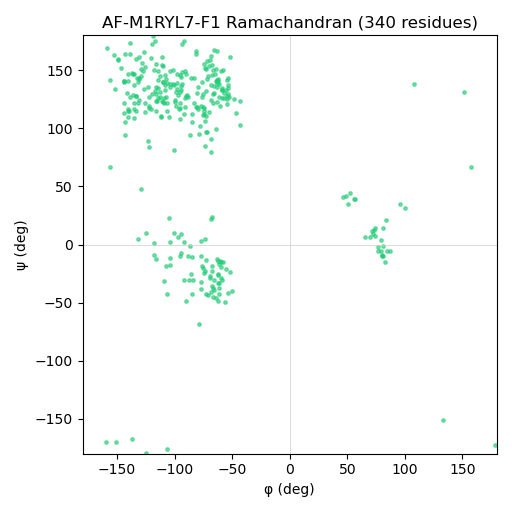 O . LEU A 1 96 ? 10.636 10.466 -14.550 1.00 65.25 96 LEU A O 1
ATOM 746 N N . GLN A 1 97 ? 10.301 12.237 -15.897 1.00 64.19 97 GLN A N 1
ATOM 747 C CA . GLN A 1 97 ? 9.082 12.760 -15.291 1.00 64.19 97 GLN A CA 1
ATOM 748 C C . GLN A 1 97 ? 8.016 12.899 -16.386 1.00 64.19 97 GLN A C 1
ATOM 750 O O . GLN A 1 97 ? 8.266 12.643 -17.566 1.00 64.19 97 GLN A O 1
ATOM 755 N N . ILE A 1 98 ? 6.817 13.345 -16.031 1.00 48.78 98 ILE A N 1
ATOM 756 C CA . ILE A 1 98 ? 5.841 13.785 -17.029 1.00 48.78 98 ILE A CA 1
ATOM 757 C C . ILE A 1 98 ? 6.344 15.129 -17.602 1.00 48.78 98 ILE A C 1
ATOM 759 O O . ILE A 1 98 ? 6.119 16.161 -16.979 1.00 48.78 98 ILE A O 1
ATOM 763 N N . SER A 1 99 ? 7.028 15.084 -18.762 1.00 31.80 99 SER A N 1
ATOM 764 C CA . SER A 1 99 ? 7.735 16.135 -19.556 1.00 31.80 99 SER A CA 1
ATOM 765 C C . SER A 1 99 ? 9.286 16.072 -19.531 1.00 31.80 99 SER A C 1
ATOM 767 O O . SER A 1 99 ? 9.892 15.762 -18.512 1.00 31.80 99 SER A O 1
ATOM 769 N N . TYR A 1 100 ? 9.926 16.278 -20.699 1.00 31.17 100 TYR A N 1
ATOM 770 C CA . TYR A 1 100 ? 11.288 15.812 -21.054 1.00 31.17 100 TYR A CA 1
ATOM 771 C C . TYR A 1 100 ? 12.210 16.916 -21.614 1.00 31.17 100 TYR A C 1
ATOM 773 O O . TYR A 1 100 ? 11.755 17.726 -22.422 1.00 31.17 100 TYR A O 1
ATOM 781 N N . THR A 1 101 ? 13.514 16.854 -21.295 1.00 31.72 101 THR A N 1
ATOM 782 C CA . THR A 1 101 ? 14.629 17.531 -22.000 1.00 31.72 101 THR A CA 1
ATOM 783 C C . THR A 1 101 ? 15.908 16.652 -22.016 1.00 31.72 101 THR A C 1
ATOM 785 O O . THR A 1 101 ? 16.194 16.004 -21.009 1.00 31.72 101 THR A O 1
ATOM 788 N N . PRO A 1 102 ? 16.698 16.595 -23.117 1.00 40.06 102 PRO A N 1
ATOM 789 C CA . PRO A 1 102 ? 17.920 15.776 -23.211 1.00 40.06 102 PRO A CA 1
ATOM 790 C C . PRO A 1 102 ? 19.241 16.540 -23.016 1.00 40.06 102 PRO A C 1
ATOM 792 O O . PRO A 1 102 ? 19.443 17.563 -23.668 1.00 40.06 102 PRO A O 1
ATOM 795 N N . GLN A 1 103 ? 20.184 15.956 -22.258 1.00 42.09 103 GLN A N 1
ATOM 796 C CA . GLN A 1 103 ? 21.643 16.195 -22.317 1.00 42.09 103 GLN A CA 1
ATOM 797 C C . GLN A 1 103 ? 22.432 14.914 -21.925 1.00 42.09 103 GLN A C 1
ATOM 799 O O . GLN A 1 103 ? 21.838 14.033 -21.311 1.00 42.09 103 GLN A O 1
ATOM 804 N N . PRO A 1 104 ? 23.720 14.756 -22.305 1.00 45.69 104 PRO A N 1
ATOM 805 C CA . PRO A 1 104 ? 24.546 13.568 -22.005 1.00 45.69 104 PRO A CA 1
ATOM 806 C C . PRO A 1 104 ? 25.029 13.476 -20.543 1.00 45.69 104 PRO A C 1
ATOM 808 O O . PRO A 1 104 ? 25.145 14.493 -19.862 1.00 45.69 104 PRO A O 1
ATOM 811 N N . TYR A 1 105 ? 25.316 12.251 -20.065 1.00 47.91 105 TYR A N 1
ATOM 812 C CA . TYR A 1 105 ? 25.568 11.959 -18.641 1.00 47.91 105 TYR A CA 1
ATOM 813 C C . TYR A 1 105 ? 27.048 11.602 -18.351 1.00 47.91 105 TYR A C 1
ATOM 815 O O . TYR A 1 105 ? 27.660 10.859 -19.115 1.00 47.91 105 TYR A O 1
ATOM 823 N N . PRO A 1 106 ? 27.646 12.067 -17.246 1.00 52.41 106 PRO A N 1
ATOM 824 C CA . PRO A 1 106 ? 28.961 11.688 -16.760 1.00 52.41 106 PRO A CA 1
ATOM 825 C C . PRO A 1 106 ? 28.909 10.538 -15.747 1.00 52.41 106 PRO A C 1
ATOM 827 O O . PRO A 1 106 ? 27.862 10.037 -15.336 1.00 52.41 106 PRO A O 1
ATOM 830 N N . LYS A 1 107 ? 30.110 10.075 -15.401 1.00 48.22 107 LYS A N 1
ATOM 831 C CA . LYS A 1 107 ? 30.370 8.742 -14.842 1.00 48.22 107 LYS A CA 1
ATOM 832 C C . LYS A 1 107 ? 29.976 8.552 -13.382 1.00 48.22 107 LYS A C 1
ATOM 834 O O . LYS A 1 107 ? 29.863 7.414 -12.940 1.00 48.22 107 LYS A O 1
ATOM 839 N N . ASP A 1 108 ? 29.826 9.626 -12.627 1.00 58.34 108 ASP A N 1
ATOM 840 C CA . ASP A 1 108 ? 29.483 9.601 -11.208 1.00 58.34 108 ASP A CA 1
ATOM 841 C C . ASP A 1 108 ? 27.975 9.750 -10.964 1.00 58.34 108 ASP A C 1
ATOM 843 O O . ASP A 1 108 ? 27.539 9.888 -9.823 1.00 58.34 108 ASP A O 1
ATOM 847 N N . ALA A 1 109 ? 27.170 9.699 -12.025 1.00 59.88 109 ALA A N 1
ATOM 848 C CA . ALA A 1 109 ? 25.736 9.832 -11.925 1.00 59.88 109 ALA A CA 1
ATOM 849 C C . ALA A 1 109 ? 25.014 8.654 -11.227 1.00 59.88 109 ALA A C 1
ATOM 851 O O . ALA A 1 109 ? 25.535 7.552 -11.085 1.00 59.88 109 ALA A O 1
ATOM 852 N N . GLN A 1 110 ? 23.777 8.884 -10.789 1.00 65.06 110 GLN A N 1
ATOM 853 C CA . GLN A 1 110 ? 22.997 8.041 -9.886 1.00 65.06 110 GLN A CA 1
ATOM 854 C C . GLN A 1 110 ? 21.574 7.891 -10.398 1.00 65.06 110 GLN A C 1
ATOM 856 O O . GLN A 1 110 ? 20.818 8.860 -10.412 1.00 65.06 110 GLN A O 1
ATOM 861 N N . LEU A 1 111 ? 21.192 6.660 -10.739 1.00 63.34 111 LEU A N 1
ATOM 862 C CA . LEU A 1 111 ? 19.825 6.316 -11.113 1.00 63.34 111 LEU A CA 1
ATOM 863 C C . LEU A 1 111 ? 18.901 6.283 -9.875 1.00 63.34 111 LEU A C 1
ATOM 865 O O . LEU A 1 111 ? 19.110 5.436 -9.002 1.00 63.34 111 LEU A O 1
ATOM 869 N N . ARG A 1 112 ? 17.874 7.136 -9.791 1.00 66.88 112 ARG A N 1
ATOM 870 C CA . ARG A 1 112 ? 16.921 7.205 -8.664 1.00 66.88 112 ARG A CA 1
ATOM 871 C C . ARG A 1 112 ? 15.514 6.881 -9.127 1.00 66.88 112 ARG A C 1
ATOM 873 O O . ARG A 1 112 ? 15.061 7.457 -10.099 1.00 66.88 112 ARG A O 1
ATOM 880 N N . LEU A 1 113 ? 14.806 6.004 -8.425 1.00 69.31 113 LEU A N 1
ATOM 881 C CA . LEU A 1 113 ? 13.411 5.655 -8.706 1.00 69.31 113 LEU A CA 1
ATOM 882 C C . LEU A 1 113 ? 12.463 6.509 -7.852 1.00 69.31 113 LEU A C 1
ATOM 884 O O . LEU A 1 113 ? 12.637 6.584 -6.638 1.00 69.31 113 LEU A O 1
ATOM 888 N N . GLY A 1 114 ? 11.423 7.084 -8.453 1.00 65.00 114 GLY A N 1
ATOM 889 C CA . GLY A 1 114 ? 10.341 7.734 -7.711 1.00 65.00 114 GLY A CA 1
ATOM 890 C C . GLY A 1 114 ? 10.734 9.058 -7.041 1.00 65.00 114 GLY A C 1
ATOM 891 O O . GLY A 1 114 ? 10.022 9.513 -6.146 1.00 65.00 114 GLY A O 1
ATOM 892 N N . GLN A 1 115 ? 11.899 9.635 -7.361 1.00 74.06 115 GLN A N 1
ATOM 893 C CA . GLN A 1 115 ? 12.509 10.729 -6.594 1.00 74.06 115 GLN A CA 1
ATOM 894 C C . GLN A 1 115 ? 13.228 11.743 -7.486 1.00 74.06 115 GLN A C 1
ATOM 896 O O . GLN A 1 115 ? 13.922 11.364 -8.426 1.00 74.06 115 GLN A O 1
ATOM 901 N N . LEU A 1 116 ? 13.077 13.026 -7.148 1.00 59.19 116 LEU A N 1
ATOM 902 C CA . LEU A 1 116 ? 13.733 14.162 -7.782 1.00 59.19 116 LEU A CA 1
ATOM 903 C C . LEU A 1 116 ? 14.615 14.780 -6.715 1.00 59.19 116 LEU A C 1
ATOM 905 O O . LEU A 1 116 ? 14.122 15.242 -5.688 1.00 59.19 116 LEU A O 1
ATOM 909 N N . PHE A 1 117 ? 15.911 14.722 -6.959 1.00 60.50 117 PHE A N 1
ATOM 910 C CA . PHE A 1 117 ? 16.913 15.363 -6.135 1.00 60.50 117 PHE A CA 1
ATOM 911 C C . PHE A 1 117 ? 17.241 16.701 -6.796 1.00 60.50 117 PHE A C 1
ATOM 913 O O . PHE A 1 117 ? 17.686 16.698 -7.944 1.00 60.50 117 PHE A O 1
ATOM 920 N N . GLU A 1 118 ? 16.966 17.813 -6.116 1.00 56.00 118 GLU A N 1
ATOM 921 C CA . GLU A 1 118 ? 17.373 19.143 -6.571 1.00 56.00 118 GLU A CA 1
ATOM 922 C C . GLU A 1 118 ? 18.421 19.700 -5.617 1.00 56.00 118 GLU A C 1
ATOM 924 O O . GLU A 1 118 ? 18.411 19.456 -4.408 1.00 56.00 118 GLU A O 1
ATOM 929 N N . VAL A 1 119 ? 19.349 20.444 -6.198 1.00 49.16 119 VAL A N 1
ATOM 930 C CA . VAL A 1 119 ? 20.495 21.000 -5.498 1.00 49.16 119 VAL A CA 1
ATOM 931 C C . VAL A 1 119 ? 20.350 22.500 -5.448 1.00 49.16 119 VAL A C 1
ATOM 933 O O . VAL A 1 119 ? 20.137 23.145 -6.473 1.00 49.16 119 VAL A O 1
ATOM 936 N N . TYR A 1 120 ? 20.445 23.045 -4.241 1.00 57.31 120 TYR A N 1
ATOM 937 C CA . TYR A 1 120 ? 20.338 24.479 -4.020 1.00 57.31 120 TYR A CA 1
ATOM 938 C C . TYR A 1 120 ? 21.716 25.150 -4.056 1.00 57.31 120 TYR A C 1
ATOM 940 O O . TYR A 1 120 ? 21.804 26.305 -4.472 1.00 57.31 120 TYR A O 1
ATOM 948 N N . GLN A 1 121 ? 22.778 24.435 -3.652 1.00 44.28 121 GLN A N 1
ATOM 949 C CA . GLN A 1 121 ? 24.190 24.857 -3.679 1.00 44.28 121 GLN A CA 1
ATOM 950 C C . GLN A 1 121 ? 25.125 23.640 -3.798 1.00 44.28 121 GLN A C 1
ATOM 952 O O . GLN A 1 121 ? 24.696 22.529 -3.507 1.00 44.28 121 GLN A O 1
ATOM 957 N N . GLU A 1 122 ? 26.394 23.846 -4.180 1.00 46.41 122 GLU A N 1
ATOM 958 C CA . GLU A 1 122 ? 27.407 22.774 -4.209 1.00 46.41 122 GLU A CA 1
ATOM 959 C C . GLU A 1 122 ? 27.407 21.981 -2.890 1.00 46.41 122 GLU A C 1
ATOM 961 O O . GLU A 1 122 ? 27.492 22.563 -1.808 1.00 46.41 122 GLU A O 1
ATOM 966 N N . ASP A 1 123 ? 27.248 20.658 -2.995 1.00 47.25 123 ASP A N 1
ATOM 967 C CA . ASP A 1 123 ? 27.176 19.693 -1.882 1.00 47.25 123 ASP A CA 1
ATOM 968 C C . ASP A 1 123 ? 25.949 19.825 -0.953 1.00 47.25 123 ASP A C 1
ATOM 970 O O . ASP A 1 123 ? 25.837 19.115 0.053 1.00 47.25 123 ASP A O 1
ATOM 974 N N . ILE A 1 124 ? 24.988 20.692 -1.294 1.00 53.31 124 ILE A N 1
ATOM 975 C CA . ILE A 1 124 ? 23.738 20.901 -0.555 1.00 53.31 124 ILE A CA 1
ATOM 976 C C . ILE A 1 124 ? 22.556 20.659 -1.495 1.00 53.31 124 ILE A C 1
ATOM 978 O O . ILE A 1 124 ? 22.016 21.567 -2.139 1.00 53.31 124 ILE A O 1
ATOM 982 N N . GLY A 1 125 ? 22.134 19.399 -1.542 1.00 61.00 125 GLY A N 1
ATOM 983 C CA . GLY A 1 125 ? 20.943 18.965 -2.255 1.00 61.00 125 GLY A CA 1
ATOM 984 C C . GLY A 1 125 ? 19.978 18.190 -1.381 1.00 61.00 125 GLY A C 1
ATOM 985 O O . GLY A 1 125 ? 20.372 17.530 -0.417 1.00 61.00 125 GLY A O 1
ATOM 986 N N . GLU A 1 126 ? 18.702 18.243 -1.741 1.00 71.81 126 GLU A N 1
ATOM 987 C CA . GLU A 1 126 ? 17.679 17.433 -1.100 1.00 71.81 126 GLU A CA 1
ATOM 988 C C . GLU A 1 126 ? 16.689 16.862 -2.109 1.00 71.81 126 GLU A C 1
ATOM 990 O O . GLU A 1 126 ? 16.579 17.278 -3.262 1.00 71.81 126 GLU A O 1
ATOM 995 N N . ILE A 1 127 ? 15.944 15.855 -1.664 1.00 67.56 127 ILE A N 1
ATOM 996 C CA . ILE A 1 127 ? 14.849 15.316 -2.459 1.00 67.56 127 ILE A CA 1
ATOM 997 C C . ILE A 1 127 ? 13.668 16.272 -2.330 1.00 67.56 127 ILE A C 1
ATOM 999 O O . ILE A 1 127 ? 12.948 16.234 -1.330 1.00 67.56 127 ILE A O 1
ATOM 1003 N N . THR A 1 128 ? 13.456 17.089 -3.351 1.00 65.31 128 THR A N 1
ATOM 1004 C CA . THR A 1 128 ? 12.399 18.104 -3.370 1.00 65.31 128 THR A CA 1
ATOM 1005 C C . THR A 1 128 ? 11.062 17.537 -3.811 1.00 65.31 128 THR A C 1
ATOM 1007 O O . THR A 1 128 ? 10.016 17.985 -3.345 1.00 65.31 128 THR A O 1
ATOM 1010 N N . SER A 1 129 ? 11.081 16.510 -4.668 1.00 54.44 129 SER A N 1
ATOM 1011 C CA . SER A 1 129 ? 9.863 15.871 -5.165 1.00 54.44 129 SER A CA 1
ATOM 1012 C C . SER A 1 129 ? 9.929 14.351 -5.095 1.00 54.44 129 SER A C 1
ATOM 1014 O O . SER A 1 129 ? 10.967 13.716 -5.300 1.00 54.44 129 SER A O 1
ATOM 1016 N N . ARG A 1 130 ? 8.786 13.745 -4.774 1.00 65.44 130 ARG A N 1
ATOM 1017 C CA . ARG A 1 130 ? 8.639 12.305 -4.554 1.00 65.44 130 ARG A CA 1
ATOM 1018 C C . ARG A 1 130 ? 7.388 11.830 -5.254 1.00 65.44 130 ARG A C 1
ATOM 1020 O O . ARG A 1 130 ? 6.318 12.375 -5.007 1.00 65.44 130 ARG A O 1
ATOM 1027 N N . PHE A 1 131 ? 7.527 10.783 -6.053 1.00 51.28 131 PHE A N 1
ATOM 1028 C CA . PHE A 1 131 ? 6.397 10.068 -6.609 1.00 51.28 131 PHE A CA 1
ATOM 1029 C C . PHE A 1 131 ? 5.495 9.568 -5.480 1.00 51.28 131 PHE A C 1
ATOM 1031 O O . PHE A 1 131 ? 5.971 8.945 -4.525 1.00 51.28 131 PHE A O 1
ATOM 1038 N N . ARG A 1 132 ? 4.191 9.827 -5.599 1.00 46.22 132 ARG A N 1
ATOM 1039 C CA . ARG A 1 132 ? 3.197 9.341 -4.646 1.00 46.22 132 ARG A CA 1
ATOM 1040 C C . ARG A 1 132 ? 2.126 8.502 -5.326 1.00 46.22 132 ARG A C 1
ATOM 1042 O O . ARG A 1 132 ? 1.344 9.000 -6.137 1.00 46.22 132 ARG A O 1
ATOM 1049 N N . GLY A 1 133 ? 2.071 7.240 -4.918 1.00 50.22 133 GLY A N 1
ATOM 1050 C CA . GLY A 1 133 ? 1.153 6.230 -5.426 1.00 50.22 133 GLY A CA 1
ATOM 1051 C C . GLY A 1 133 ? 1.884 4.930 -5.749 1.00 50.22 133 GLY A C 1
ATOM 1052 O O . GLY A 1 133 ? 2.899 4.634 -5.115 1.00 50.22 133 GLY A O 1
ATOM 1053 N N . ASP A 1 134 ? 1.387 4.166 -6.721 1.00 47.09 134 ASP A N 1
ATOM 1054 C CA . ASP A 1 134 ? 1.861 2.798 -6.978 1.00 47.09 134 ASP A CA 1
ATOM 1055 C C . ASP A 1 134 ? 2.655 2.729 -8.290 1.00 47.09 134 ASP A C 1
ATOM 1057 O O . ASP A 1 134 ? 2.136 3.126 -9.334 1.00 47.09 134 ASP A O 1
ATOM 1061 N N . LEU A 1 135 ? 3.893 2.214 -8.253 1.00 47.47 135 LEU A N 1
ATOM 1062 C CA . LEU A 1 135 ? 4.699 1.932 -9.452 1.00 47.47 135 LEU A CA 1
ATOM 1063 C C . LEU A 1 135 ? 4.782 0.427 -9.728 1.00 47.47 135 LEU A C 1
ATOM 1065 O O . LEU A 1 135 ? 4.992 -0.371 -8.812 1.00 47.47 135 LEU A O 1
ATOM 1069 N N . GLN A 1 136 ? 4.688 0.046 -11.001 1.00 50.44 136 GLN A N 1
ATOM 1070 C CA . GLN A 1 136 ? 4.851 -1.327 -11.483 1.00 50.44 136 GLN A CA 1
ATOM 1071 C C . GLN A 1 136 ? 5.619 -1.344 -12.818 1.00 50.44 136 GLN A C 1
ATOM 1073 O O . GLN A 1 136 ? 5.493 -0.430 -13.625 1.00 50.44 136 GLN A O 1
ATOM 1078 N N . ASP A 1 137 ? 6.429 -2.378 -13.063 1.00 52.47 137 ASP A N 1
ATOM 1079 C CA . ASP A 1 137 ? 7.154 -2.605 -14.329 1.00 52.47 137 ASP A CA 1
ATOM 1080 C C . ASP A 1 137 ? 8.091 -1.459 -14.796 1.00 52.47 137 ASP A C 1
ATOM 1082 O O . ASP A 1 137 ? 8.184 -1.186 -15.996 1.00 52.47 137 ASP A O 1
ATOM 1086 N N . VAL A 1 138 ? 8.819 -0.809 -13.872 1.00 56.78 138 VAL A N 1
ATOM 1087 C CA . VAL A 1 138 ? 9.802 0.243 -14.212 1.00 56.78 138 VAL A CA 1
ATOM 1088 C C . VAL A 1 138 ? 11.070 -0.353 -14.845 1.00 56.78 138 VAL A C 1
ATOM 1090 O O . VAL A 1 138 ? 11.875 -0.972 -14.145 1.00 56.78 138 VAL A O 1
ATOM 1093 N N . LYS A 1 139 ? 11.253 -0.198 -16.163 1.00 55.91 139 LYS A N 1
ATOM 1094 C CA . LYS A 1 139 ? 12.280 -0.911 -16.951 1.00 55.91 139 LYS A CA 1
ATOM 1095 C C . LYS A 1 139 ? 12.939 -0.025 -18.000 1.00 55.91 139 LYS A C 1
ATOM 1097 O O . LYS A 1 139 ? 12.237 0.705 -18.691 1.00 55.91 139 LYS A O 1
ATOM 1102 N N . PHE A 1 140 ? 14.254 -0.182 -18.185 1.00 49.19 140 PHE A N 1
ATOM 1103 C CA . PHE A 1 140 ? 14.966 0.280 -19.384 1.00 49.19 140 PHE A CA 1
ATOM 1104 C C . PHE A 1 140 ? 15.092 -0.885 -20.381 1.00 49.19 140 PHE A C 1
ATOM 1106 O O . PHE A 1 140 ? 15.649 -1.931 -20.040 1.00 49.19 140 PHE A O 1
ATOM 1113 N N . VAL A 1 141 ? 14.582 -0.731 -21.604 1.00 46.44 141 VAL A N 1
ATOM 1114 C CA . VAL A 1 141 ? 14.621 -1.749 -22.668 1.00 46.44 141 VAL A CA 1
ATOM 1115 C C . VAL A 1 141 ? 15.454 -1.231 -23.833 1.00 46.44 141 VAL A C 1
ATOM 1117 O O . VAL A 1 141 ? 15.206 -0.139 -24.334 1.00 46.44 141 VAL A O 1
ATOM 1120 N N . LYS A 1 142 ? 16.420 -2.027 -24.300 1.00 41.00 142 LYS A N 1
ATOM 1121 C CA . LYS A 1 142 ? 17.217 -1.704 -25.489 1.00 41.00 142 LYS A CA 1
ATOM 1122 C C . LYS A 1 142 ? 16.337 -1.764 -26.751 1.00 41.00 142 LYS A C 1
ATOM 1124 O O . LYS A 1 142 ? 15.712 -2.794 -27.022 1.00 41.00 142 LYS A O 1
ATOM 1129 N N . GLY A 1 143 ? 16.299 -0.683 -27.521 1.00 45.28 143 GLY A N 1
ATOM 1130 C CA . GLY A 1 143 ? 15.755 -0.642 -28.878 1.00 45.28 143 GLY A CA 1
ATOM 1131 C C . GLY A 1 143 ? 16.755 -1.165 -29.916 1.00 45.28 143 GLY A C 1
ATOM 1132 O O . GLY A 1 143 ? 17.928 -1.392 -29.623 1.00 45.28 143 GLY A O 1
ATOM 1133 N N . SER A 1 144 ? 16.279 -1.431 -31.128 1.00 41.81 144 SER A N 1
ATOM 1134 C CA . SER A 1 144 ? 17.129 -1.865 -32.242 1.00 41.81 144 SER A CA 1
ATOM 1135 C C . SER A 1 144 ? 17.600 -0.629 -33.015 1.00 41.81 144 SER A C 1
ATOM 1137 O O . SER A 1 144 ? 16.733 0.065 -33.538 1.00 41.81 144 SER A O 1
ATOM 1139 N N . PRO A 1 145 ? 18.911 -0.339 -33.100 1.00 40.50 145 PRO A N 1
ATOM 1140 C CA . PRO A 1 145 ? 19.401 0.820 -33.837 1.00 40.50 145 PRO A CA 1
ATOM 1141 C C . PRO A 1 145 ? 19.114 0.687 -35.340 1.00 40.50 145 PRO A C 1
ATOM 1143 O O . PRO A 1 145 ? 19.203 -0.401 -35.908 1.00 40.50 145 PRO A O 1
ATOM 1146 N N . LEU A 1 146 ? 18.854 1.814 -36.012 1.00 38.91 146 LEU A N 1
ATOM 1147 C CA . LEU A 1 146 ? 18.687 1.904 -37.476 1.00 38.91 146 LEU A CA 1
ATOM 1148 C C . LEU A 1 146 ? 19.845 1.276 -38.279 1.00 38.91 146 LEU A C 1
ATOM 1150 O O . LEU A 1 146 ? 19.659 0.882 -39.431 1.00 38.91 146 LEU A O 1
ATOM 1154 N N . SER A 1 147 ? 21.033 1.169 -37.678 1.00 42.41 147 SER A N 1
ATOM 1155 C CA . SER A 1 147 ? 22.232 0.555 -38.259 1.00 42.41 147 SER A CA 1
ATOM 1156 C C . SER A 1 147 ? 22.217 -0.977 -38.287 1.00 42.41 147 SER A C 1
ATOM 1158 O O . SER A 1 147 ? 22.974 -1.561 -39.059 1.00 42.41 147 SER A O 1
ATOM 1160 N N . ASP A 1 148 ? 21.363 -1.635 -37.492 1.00 40.09 148 ASP A N 1
ATOM 1161 C CA . ASP A 1 148 ? 21.205 -3.103 -37.481 1.00 40.09 148 ASP A CA 1
ATOM 1162 C C . ASP A 1 148 ? 20.381 -3.612 -38.685 1.00 40.09 148 ASP A C 1
ATOM 1164 O O . ASP A 1 148 ? 20.151 -4.812 -38.848 1.00 40.09 148 ASP A O 1
ATOM 1168 N N . CYS A 1 149 ? 19.981 -2.702 -39.579 1.00 46.28 149 CYS A N 1
ATOM 1169 C CA . CYS A 1 149 ? 19.478 -2.993 -40.913 1.00 46.28 149 CYS A CA 1
ATOM 1170 C C . CYS A 1 149 ? 20.627 -3.556 -41.772 1.00 46.28 149 CYS A C 1
ATOM 1172 O O . CYS A 1 149 ? 21.275 -2.844 -42.542 1.00 46.28 149 CYS A O 1
ATOM 1174 N N . GLN A 1 150 ? 20.941 -4.845 -41.599 1.00 42.94 150 GLN A N 1
ATOM 1175 C CA . GLN A 1 150 ? 21.924 -5.533 -42.434 1.00 42.94 150 GLN A CA 1
ATOM 1176 C C . GLN A 1 150 ? 21.535 -5.364 -43.906 1.00 42.94 150 GLN A C 1
ATOM 1178 O O . GLN A 1 150 ? 20.461 -5.789 -44.335 1.00 42.94 150 GLN A O 1
ATOM 1183 N N . ARG A 1 151 ? 22.440 -4.760 -44.688 1.00 42.72 151 ARG A N 1
ATOM 1184 C CA . ARG A 1 151 ? 22.382 -4.748 -46.153 1.00 42.72 151 ARG A CA 1
ATOM 1185 C C . ARG A 1 151 ? 22.084 -6.169 -46.625 1.00 42.72 151 ARG A C 1
ATOM 1187 O O . ARG A 1 151 ? 22.927 -7.052 -46.470 1.00 42.72 151 ARG A O 1
ATOM 1194 N N . ILE A 1 152 ? 20.910 -6.384 -47.215 1.00 38.22 152 ILE A N 1
ATOM 1195 C CA . ILE A 1 152 ? 20.596 -7.633 -47.902 1.00 38.22 152 ILE A CA 1
ATOM 1196 C C . ILE A 1 152 ? 21.567 -7.726 -49.078 1.00 38.22 152 ILE A C 1
ATOM 1198 O O . ILE A 1 152 ? 21.391 -7.095 -50.118 1.00 38.22 152 ILE A O 1
ATOM 1202 N N . ALA A 1 153 ? 22.637 -8.491 -48.904 1.00 43.81 153 ALA A N 1
ATOM 1203 C CA . ALA A 1 153 ? 23.495 -8.888 -49.998 1.00 43.81 153 ALA A CA 1
ATOM 1204 C C . ALA A 1 153 ? 22.750 -9.944 -50.816 1.00 43.81 153 ALA A C 1
ATOM 1206 O O . ALA A 1 153 ? 22.939 -11.134 -50.592 1.00 43.81 153 ALA A O 1
ATOM 1207 N N . LYS A 1 154 ? 21.889 -9.534 -51.752 1.00 41.47 154 LYS A N 1
ATOM 1208 C CA . LYS A 1 154 ? 21.437 -10.430 -52.824 1.00 41.47 154 LYS A CA 1
ATOM 1209 C C . LYS A 1 154 ? 21.283 -9.683 -54.142 1.00 41.47 154 LYS A C 1
ATOM 1211 O O . LYS A 1 154 ? 20.238 -9.106 -54.403 1.00 41.47 154 LYS A O 1
ATOM 1216 N N . ALA A 1 155 ? 22.349 -9.737 -54.939 1.00 36.53 155 ALA A N 1
ATOM 1217 C CA . ALA A 1 155 ? 22.369 -9.966 -56.389 1.00 36.53 155 ALA A CA 1
ATOM 1218 C C . ALA A 1 155 ? 23.593 -9.273 -57.003 1.00 36.53 155 ALA A C 1
ATOM 1220 O O . ALA A 1 155 ? 23.865 -8.101 -56.760 1.00 36.53 155 ALA A O 1
ATOM 1221 N N . SER A 1 156 ? 24.326 -10.013 -57.823 1.00 40.31 156 SER A N 1
ATOM 1222 C CA . SER A 1 156 ? 25.579 -9.665 -58.499 1.00 40.31 156 SER A CA 1
ATOM 1223 C C . SER A 1 156 ? 25.458 -8.574 -59.583 1.00 40.31 156 SER A C 1
ATOM 1225 O O . SER A 1 156 ? 26.300 -8.509 -60.472 1.00 40.31 156 SER A O 1
ATOM 1227 N N . TYR A 1 157 ? 24.443 -7.703 -59.537 1.00 44.66 157 TYR A N 1
ATOM 1228 C CA . TYR A 1 157 ? 24.172 -6.741 -60.611 1.00 44.66 157 TYR A CA 1
ATOM 1229 C C . TYR A 1 157 ? 23.389 -5.495 -60.144 1.00 44.66 157 TYR A C 1
ATOM 1231 O O . TYR A 1 157 ? 22.262 -5.273 -60.563 1.00 44.66 157 TYR A O 1
ATOM 1239 N N . CYS A 1 158 ? 23.966 -4.631 -59.300 1.00 35.34 158 CYS A N 1
ATOM 1240 C CA . CYS A 1 158 ? 23.410 -3.284 -59.073 1.00 35.34 158 CYS A CA 1
ATOM 1241 C C . CYS A 1 158 ? 24.523 -2.227 -58.984 1.00 35.34 158 CYS A C 1
ATOM 1243 O O . CYS A 1 158 ? 25.326 -2.233 -58.052 1.00 35.34 158 CYS A O 1
ATOM 1245 N N . ARG A 1 159 ? 24.554 -1.303 -59.958 1.00 43.16 159 ARG A N 1
ATOM 1246 C CA . ARG A 1 159 ? 25.325 -0.045 -59.921 1.00 43.16 159 ARG A CA 1
ATOM 1247 C C . ARG A 1 159 ? 24.502 1.040 -59.210 1.00 43.16 159 ARG A C 1
ATOM 1249 O O . ARG A 1 159 ? 23.286 1.079 -59.359 1.00 43.16 159 ARG A O 1
ATOM 1256 N N . CYS A 1 160 ? 25.185 1.891 -58.441 1.00 47.16 160 CYS A N 1
ATOM 1257 C CA . CYS A 1 160 ? 24.641 2.972 -57.610 1.00 47.16 160 CYS A CA 1
ATOM 1258 C C . CYS A 1 160 ? 23.536 3.817 -58.271 1.00 47.16 160 CYS A C 1
ATOM 1260 O O . CYS A 1 160 ? 23.790 4.432 -59.304 1.00 47.16 160 CYS A O 1
ATOM 1262 N N . SER A 1 161 ? 22.369 3.881 -57.611 1.00 46.16 161 SER A N 1
ATOM 1263 C CA . SER A 1 161 ? 21.451 5.038 -57.472 1.00 46.16 161 SER A CA 1
ATOM 1264 C C . SER A 1 161 ? 20.029 4.563 -57.143 1.00 46.16 161 SER A C 1
ATOM 1266 O O . SER A 1 161 ? 19.131 4.706 -57.962 1.00 46.16 161 SER A O 1
ATOM 1268 N N . ILE A 1 162 ? 19.799 3.972 -55.962 1.00 43.69 162 ILE A N 1
ATOM 1269 C CA . ILE A 1 162 ? 18.439 3.763 -55.431 1.00 43.69 162 ILE A CA 1
ATOM 1270 C C . ILE A 1 162 ? 18.487 3.949 -53.910 1.00 43.69 162 ILE A C 1
ATOM 1272 O O . ILE A 1 162 ? 19.242 3.269 -53.216 1.00 43.69 162 ILE A O 1
ATOM 1276 N N . SER A 1 163 ? 17.695 4.895 -53.404 1.00 45.69 163 SER A N 1
ATOM 1277 C CA . SER A 1 163 ? 17.401 5.090 -51.983 1.00 45.69 163 SER A CA 1
ATOM 1278 C C . SER A 1 163 ? 16.874 3.794 -51.363 1.00 45.69 163 SER A C 1
ATOM 1280 O O . SER A 1 163 ? 15.885 3.242 -51.846 1.00 45.69 163 SER A O 1
ATOM 1282 N N . CYS A 1 164 ? 17.499 3.318 -50.287 1.00 40.91 164 CYS A N 1
ATOM 1283 C CA . CYS A 1 164 ? 17.020 2.152 -49.551 1.00 40.91 164 CYS A CA 1
ATOM 1284 C C . CYS A 1 164 ? 15.606 2.414 -49.005 1.00 40.91 164 CYS A C 1
ATOM 1286 O O . CYS A 1 164 ? 15.415 3.316 -48.191 1.00 40.91 164 CYS A O 1
ATOM 1288 N N . GLN A 1 165 ? 14.618 1.620 -49.422 1.00 45.66 165 GLN A N 1
ATOM 1289 C CA . GLN A 1 165 ? 13.313 1.598 -48.763 1.00 45.66 165 GLN A CA 1
ATOM 1290 C C . GLN A 1 165 ? 13.421 0.749 -47.491 1.00 45.66 165 GLN A C 1
ATOM 1292 O O . GLN A 1 165 ? 13.308 -0.474 -47.529 1.00 45.66 165 GLN A O 1
ATOM 1297 N N . CYS A 1 166 ? 13.665 1.406 -46.357 1.00 47.66 166 CYS A N 1
ATOM 1298 C CA . CYS A 1 166 ? 13.516 0.811 -45.031 1.00 47.66 166 CYS A CA 1
ATOM 1299 C C . CYS A 1 166 ? 12.029 0.554 -44.761 1.00 47.66 166 CYS A C 1
ATOM 1301 O O . CYS A 1 166 ? 11.346 1.439 -44.253 1.00 47.66 166 CYS A O 1
ATOM 1303 N N . THR A 1 167 ? 11.512 -0.623 -45.104 1.00 45.00 167 THR A N 1
ATOM 1304 C CA . THR A 1 167 ? 10.123 -0.980 -44.765 1.00 45.00 167 THR A CA 1
ATOM 1305 C C . THR A 1 167 ? 9.987 -1.957 -43.599 1.00 45.00 167 THR A C 1
ATOM 1307 O O . THR A 1 167 ? 8.903 -2.009 -43.033 1.00 45.00 167 THR A O 1
ATOM 1310 N N . ASP A 1 168 ? 11.065 -2.602 -43.124 1.00 43.12 168 ASP A N 1
ATOM 1311 C CA . ASP A 1 168 ? 10.920 -3.688 -42.131 1.00 43.12 168 ASP A CA 1
ATOM 1312 C C . ASP A 1 168 ? 11.823 -3.640 -40.880 1.00 43.12 168 ASP A C 1
ATOM 1314 O O . ASP A 1 168 ? 11.769 -4.566 -40.074 1.00 43.12 168 ASP A O 1
ATOM 1318 N N . VAL A 1 169 ? 12.647 -2.603 -40.649 1.00 42.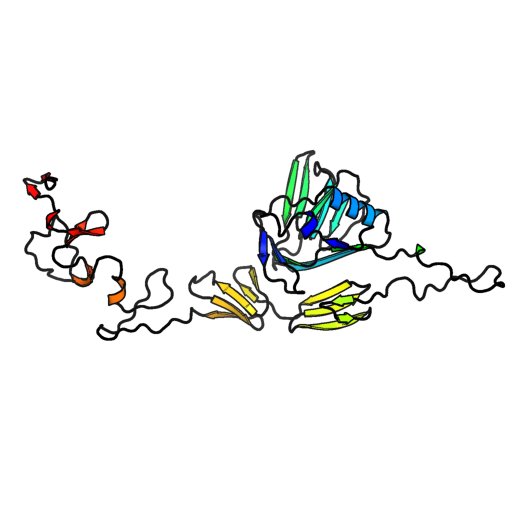97 169 VAL A N 1
ATOM 1319 C CA . VAL A 1 169 ? 13.687 -2.681 -39.582 1.00 42.97 169 VAL A CA 1
ATOM 1320 C C . VAL A 1 169 ? 13.645 -1.567 -38.531 1.00 42.97 169 VAL A C 1
ATOM 1322 O O . VAL A 1 169 ? 14.485 -1.514 -37.641 1.00 42.97 169 VAL A O 1
ATOM 1325 N N . VAL A 1 170 ? 12.602 -0.738 -38.516 1.00 48.19 170 VAL A N 1
ATOM 1326 C CA . VAL A 1 170 ? 12.320 0.105 -37.345 1.00 48.19 170 VAL A CA 1
ATOM 1327 C C . VAL A 1 170 ? 10.841 0.013 -37.021 1.00 48.19 170 VAL A C 1
ATOM 1329 O O . VAL A 1 170 ? 9.995 0.455 -37.791 1.00 48.19 170 VAL A O 1
ATOM 1332 N N . GLY A 1 171 ? 10.523 -0.542 -35.854 1.00 49.72 171 GLY A N 1
ATOM 1333 C CA . GLY A 1 171 ? 9.262 -0.201 -35.205 1.00 49.72 171 GLY A CA 1
ATOM 1334 C C . GLY A 1 171 ? 8.069 -1.127 -35.432 1.00 49.72 171 GLY A C 1
ATOM 1335 O O . GLY A 1 171 ? 6.948 -0.634 -35.402 1.00 49.72 171 GLY A O 1
ATOM 1336 N N . LYS A 1 172 ? 8.257 -2.448 -35.552 1.00 51.62 172 LYS A N 1
ATOM 1337 C CA . LYS A 1 172 ? 7.203 -3.410 -35.179 1.00 51.62 172 LYS A CA 1
ATOM 1338 C C . LYS A 1 172 ? 7.771 -4.559 -34.363 1.00 51.62 172 LYS A C 1
ATOM 1340 O O . LYS A 1 172 ? 8.503 -5.396 -34.883 1.00 51.62 172 LYS A O 1
ATOM 1345 N N . LYS A 1 173 ? 7.452 -4.598 -33.072 1.00 59.38 173 LYS A N 1
ATOM 1346 C CA . LYS A 1 173 ? 7.831 -5.706 -32.192 1.00 59.38 173 LYS A CA 1
ATOM 1347 C C . LYS A 1 173 ? 6.623 -6.120 -31.375 1.00 59.38 173 LYS A C 1
ATOM 1349 O O . LYS A 1 173 ? 5.989 -5.292 -30.731 1.00 59.38 173 LYS A O 1
ATOM 1354 N N . ASP A 1 174 ? 6.325 -7.409 -31.406 1.00 71.44 174 ASP A N 1
ATOM 1355 C CA . ASP A 1 174 ? 5.208 -7.955 -30.651 1.00 71.44 174 ASP A CA 1
ATOM 1356 C C . ASP A 1 174 ? 5.470 -7.867 -29.149 1.00 71.44 174 ASP A C 1
ATOM 1358 O O . ASP A 1 174 ? 6.594 -8.045 -28.667 1.00 71.44 174 ASP A O 1
ATOM 1362 N N . CYS A 1 175 ? 4.399 -7.643 -28.409 1.00 69.50 175 CYS A N 1
ATOM 1363 C CA . CYS A 1 175 ? 4.389 -7.640 -26.963 1.00 69.50 175 CYS A CA 1
ATOM 1364 C C . CYS A 1 175 ? 4.084 -9.040 -26.444 1.00 69.50 175 CYS A C 1
ATOM 1366 O O . CYS A 1 175 ? 3.305 -9.775 -27.049 1.00 69.50 175 CYS A O 1
ATOM 1368 N N . VAL A 1 176 ? 4.661 -9.395 -25.297 1.00 72.25 176 VAL A N 1
ATOM 1369 C CA . VAL A 1 176 ? 4.323 -10.632 -24.585 1.00 72.25 176 VAL A CA 1
ATOM 1370 C C . VAL A 1 176 ? 3.850 -10.272 -23.181 1.00 72.25 176 VAL A C 1
ATOM 1372 O O . VAL A 1 176 ? 4.600 -9.668 -22.419 1.00 72.25 176 VAL A O 1
ATOM 1375 N N . VAL A 1 177 ? 2.606 -10.620 -22.847 1.00 68.44 177 VAL A N 1
ATOM 1376 C CA . VAL A 1 177 ? 1.972 -10.344 -21.546 1.00 68.44 177 VAL A CA 1
ATOM 1377 C C . VAL A 1 177 ? 1.336 -11.622 -21.035 1.00 68.44 177 VAL A C 1
ATOM 1379 O O . VAL A 1 177 ? 0.531 -12.215 -21.744 1.00 68.44 177 VAL A O 1
ATOM 1382 N N . ASP A 1 178 ? 1.709 -12.053 -19.827 1.00 71.06 178 ASP A N 1
ATOM 1383 C CA . ASP A 1 178 ? 1.178 -13.265 -19.180 1.00 71.06 178 ASP A CA 1
ATOM 1384 C C . ASP A 1 178 ? 1.235 -14.519 -20.085 1.00 71.06 178 ASP A C 1
ATOM 1386 O O . ASP A 1 178 ? 0.350 -15.369 -20.069 1.00 71.06 178 ASP A O 1
ATOM 1390 N N . GLY A 1 179 ? 2.284 -14.621 -20.914 1.00 71.69 179 GLY A N 1
ATOM 1391 C CA . GLY A 1 179 ? 2.490 -15.716 -21.874 1.00 71.69 179 GLY A CA 1
ATOM 1392 C C . GLY A 1 179 ? 1.771 -15.556 -23.221 1.00 71.69 179 GLY A C 1
ATOM 1393 O O . GLY A 1 179 ? 2.013 -16.344 -24.132 1.00 71.69 179 GLY A O 1
ATOM 1394 N N . LEU A 1 180 ? 0.938 -14.526 -23.390 1.00 73.00 180 LEU A N 1
ATOM 1395 C CA . LEU A 1 180 ? 0.217 -14.231 -24.630 1.00 73.00 180 LEU A CA 1
ATOM 1396 C C . LEU A 1 180 ? 0.987 -13.235 -25.499 1.00 73.00 180 LEU A C 1
ATOM 1398 O O . LEU A 1 180 ? 1.515 -12.244 -24.993 1.00 73.00 180 LEU A O 1
ATOM 1402 N N . ARG A 1 181 ? 1.019 -13.477 -26.815 1.00 81.06 181 ARG A N 1
ATOM 1403 C CA . ARG A 1 181 ? 1.689 -12.614 -27.798 1.00 81.06 181 ARG A CA 1
ATOM 1404 C C . ARG A 1 181 ? 0.686 -11.686 -28.490 1.00 81.06 181 ARG A C 1
ATOM 1406 O O . ARG A 1 181 ? -0.329 -12.144 -29.005 1.00 81.06 181 ARG A O 1
ATOM 1413 N N . TYR A 1 182 ? 1.006 -10.397 -28.545 1.00 80.44 182 TYR A N 1
ATOM 1414 C CA . TYR A 1 182 ? 0.207 -9.352 -29.183 1.00 80.44 182 TYR A CA 1
ATOM 1415 C C . TYR A 1 182 ? 1.029 -8.656 -30.263 1.00 80.44 182 TYR A C 1
ATOM 1417 O O . TYR A 1 182 ? 2.121 -8.172 -29.978 1.00 80.44 182 TYR A O 1
ATOM 1425 N N . ALA A 1 183 ? 0.494 -8.587 -31.483 1.00 81.12 183 ALA A N 1
ATOM 1426 C CA . ALA A 1 183 ? 1.152 -7.904 -32.592 1.00 81.12 183 ALA A CA 1
ATOM 1427 C C . ALA A 1 183 ? 1.394 -6.416 -32.292 1.00 81.12 183 ALA A C 1
ATOM 1429 O O . ALA A 1 183 ? 0.603 -5.781 -31.594 1.00 81.12 183 ALA A O 1
ATOM 1430 N N . ASP A 1 184 ? 2.452 -5.843 -32.856 1.00 69.94 184 ASP A N 1
ATOM 1431 C CA . ASP A 1 184 ? 2.668 -4.394 -32.819 1.00 69.94 184 ASP A CA 1
ATOM 1432 C C . ASP A 1 184 ? 1.448 -3.613 -33.355 1.00 69.94 184 ASP A C 1
ATOM 1434 O O . ASP A 1 184 ? 0.841 -3.988 -34.360 1.00 69.94 184 ASP A O 1
ATOM 1438 N N . GLY A 1 185 ? 1.041 -2.557 -32.650 1.00 73.50 185 GLY A N 1
ATOM 1439 C CA . GLY A 1 185 ? -0.171 -1.778 -32.915 1.00 73.50 185 GLY A CA 1
ATOM 1440 C C . GLY A 1 185 ? -1.463 -2.418 -32.394 1.00 73.50 185 GLY A C 1
ATOM 1441 O O . GLY A 1 185 ? -2.513 -1.769 -32.395 1.00 73.50 185 GLY A O 1
ATOM 1442 N N . LYS A 1 186 ? -1.432 -3.673 -31.919 1.00 83.88 186 LYS A N 1
ATOM 1443 C CA . LYS A 1 186 ? -2.627 -4.350 -31.402 1.00 83.88 186 LYS A CA 1
ATOM 1444 C C . LYS A 1 186 ? -3.108 -3.671 -30.126 1.00 83.88 186 LYS A C 1
ATOM 1446 O O . LYS A 1 186 ? -2.342 -3.519 -29.182 1.00 83.88 186 LYS A O 1
ATOM 1451 N N . ARG A 1 187 ? -4.401 -3.352 -30.075 1.00 86.19 187 ARG A N 1
ATOM 1452 C CA . ARG A 1 187 ? -5.127 -2.942 -28.866 1.00 86.19 187 ARG A CA 1
ATOM 1453 C C . ARG A 1 187 ? -5.948 -4.115 -28.327 1.00 86.19 187 ARG A C 1
ATOM 1455 O O . ARG A 1 187 ? -6.554 -4.845 -29.116 1.00 86.19 187 ARG A O 1
ATOM 1462 N N . TRP A 1 188 ? -5.965 -4.305 -27.011 1.00 89.06 188 TRP A N 1
ATOM 1463 C CA . TRP A 1 188 ? -6.758 -5.332 -26.334 1.00 89.06 188 TRP A CA 1
ATOM 1464 C C . TRP A 1 188 ? -7.235 -4.863 -24.959 1.00 89.06 188 TRP A C 1
ATOM 1466 O O . TRP A 1 188 ? -6.598 -4.042 -24.300 1.00 89.06 188 TRP A O 1
ATOM 1476 N N . THR A 1 189 ? -8.367 -5.407 -24.528 1.00 84.88 189 THR A N 1
ATOM 1477 C CA . THR A 1 189 ? -8.863 -5.255 -23.160 1.00 84.88 189 THR A CA 1
ATOM 1478 C C . THR A 1 189 ? -8.137 -6.265 -22.286 1.00 84.88 189 THR A C 1
ATOM 1480 O O . THR A 1 189 ? -8.214 -7.465 -22.544 1.00 84.88 189 THR A O 1
ATOM 1483 N N . LYS A 1 190 ? -7.383 -5.785 -21.298 1.00 76.38 190 LYS A N 1
ATOM 1484 C CA . LYS A 1 190 ? -6.615 -6.646 -20.395 1.00 76.38 190 LYS A CA 1
ATOM 1485 C C . LYS A 1 190 ? -7.471 -7.150 -19.242 1.00 76.38 190 LYS A C 1
ATOM 1487 O O . LYS A 1 190 ? -7.426 -8.326 -18.903 1.00 76.38 190 LYS A O 1
ATOM 1492 N N . ASP A 1 191 ? -8.278 -6.256 -18.693 1.00 78.00 191 ASP A N 1
ATOM 1493 C CA . ASP A 1 191 ? -9.269 -6.529 -17.661 1.00 78.00 191 ASP A CA 1
ATOM 1494 C C . ASP A 1 191 ? -10.425 -5.523 -17.793 1.00 78.00 191 ASP A C 1
ATOM 1496 O O . ASP A 1 191 ? -10.517 -4.795 -18.781 1.00 78.00 191 ASP A O 1
ATOM 1500 N N . LYS A 1 192 ? -11.330 -5.484 -16.810 1.00 78.62 192 LYS A N 1
ATOM 1501 C CA . LYS A 1 192 ? -12.499 -4.591 -16.830 1.00 78.62 192 LYS A CA 1
ATOM 1502 C C . LYS A 1 192 ? -12.141 -3.102 -16.915 1.00 78.62 192 LYS A C 1
ATOM 1504 O O . LYS A 1 192 ? -12.941 -2.331 -17.436 1.00 78.62 192 LYS A O 1
ATOM 1509 N N . CYS A 1 193 ? -10.983 -2.707 -16.398 1.00 70.88 193 CYS A N 1
ATOM 1510 C CA . CYS A 1 193 ? -10.586 -1.317 -16.232 1.00 70.88 193 CYS A CA 1
ATOM 1511 C C . CYS A 1 193 ? -9.365 -0.912 -17.054 1.00 70.88 193 CYS A C 1
ATOM 1513 O O . CYS A 1 193 ? -9.121 0.282 -17.177 1.00 70.88 193 CYS A O 1
ATOM 1515 N N . ASN A 1 194 ? -8.616 -1.850 -17.629 1.00 69.25 194 ASN A N 1
ATOM 1516 C CA . ASN A 1 194 ? -7.404 -1.556 -18.381 1.00 69.25 194 ASN A CA 1
ATOM 1517 C C . ASN A 1 194 ? -7.538 -1.950 -19.850 1.00 69.25 194 ASN A C 1
ATOM 1519 O O . ASN A 1 194 ? -7.742 -3.118 -20.201 1.00 69.25 194 ASN A O 1
ATOM 1523 N N . ILE A 1 195 ? -7.323 -0.970 -20.725 1.00 72.31 195 ILE A N 1
ATOM 1524 C CA . ILE A 1 195 ? -7.171 -1.199 -22.158 1.00 72.31 195 ILE A CA 1
ATOM 1525 C C . ILE A 1 195 ? -5.715 -0.963 -22.526 1.00 72.31 195 ILE A C 1
ATOM 1527 O O . ILE A 1 195 ? -5.179 0.126 -22.329 1.00 72.31 195 ILE A O 1
ATOM 1531 N N . CYS A 1 196 ? -5.080 -1.984 -23.084 1.00 76.31 196 CYS A N 1
ATOM 1532 C CA . CYS A 1 196 ? -3.673 -1.958 -23.432 1.00 76.31 196 CYS A CA 1
ATOM 1533 C C . CYS A 1 196 ? -3.481 -1.929 -24.942 1.00 76.31 196 CYS A C 1
ATOM 1535 O O . CYS A 1 196 ? -4.324 -2.398 -25.709 1.00 76.31 196 CYS A O 1
ATOM 1537 N N . HIS A 1 197 ? -2.361 -1.371 -25.378 1.00 77.50 197 HIS A N 1
ATOM 1538 C CA . HIS A 1 197 ? -1.912 -1.475 -26.752 1.00 77.50 197 HIS A CA 1
ATOM 1539 C C . HIS A 1 197 ? -0.421 -1.774 -26.813 1.00 77.50 197 HIS A C 1
ATOM 1541 O O . HIS A 1 197 ? 0.353 -1.356 -25.953 1.00 77.50 197 HIS A O 1
ATOM 1547 N N . CYS A 1 198 ? -0.039 -2.532 -27.833 1.00 71.38 198 CYS A N 1
ATOM 1548 C CA . CYS A 1 198 ? 1.338 -2.888 -28.088 1.00 71.38 198 CYS A CA 1
ATOM 1549 C C . CYS A 1 198 ? 1.937 -1.848 -29.017 1.00 71.38 198 CYS A C 1
ATOM 1551 O O . CYS A 1 198 ? 1.388 -1.593 -30.087 1.00 71.38 198 CYS A O 1
ATOM 1553 N N . LYS A 1 199 ? 3.060 -1.257 -28.629 1.00 63.28 199 LYS A N 1
ATOM 1554 C CA . LYS A 1 199 ? 3.804 -0.345 -29.486 1.00 63.28 199 LYS A CA 1
ATO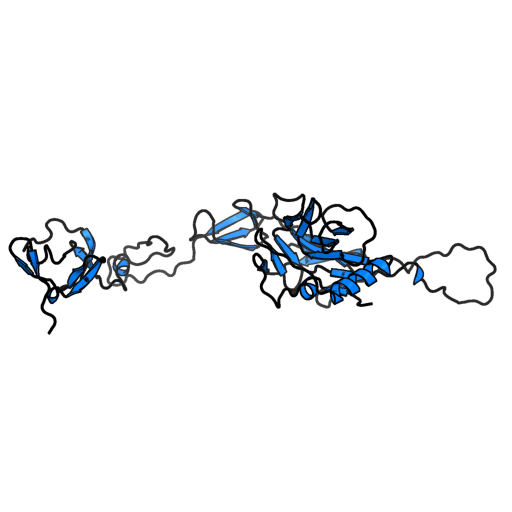M 1555 C C . LYS A 1 199 ? 5.288 -0.593 -29.303 1.00 63.28 199 LYS A C 1
ATOM 1557 O O . LYS A 1 199 ? 5.828 -0.407 -28.219 1.00 63.28 199 LYS A O 1
ATOM 1562 N N . TRP A 1 200 ? 5.936 -1.057 -30.357 1.00 61.06 200 TRP A N 1
ATOM 1563 C CA . TRP A 1 200 ? 7.368 -1.339 -30.418 1.00 61.06 200 TRP A CA 1
ATOM 1564 C C . TRP A 1 200 ? 7.841 -2.312 -29.335 1.00 61.06 200 TRP A C 1
ATOM 1566 O O . TRP A 1 200 ? 8.918 -2.168 -28.760 1.00 61.06 200 TRP A O 1
ATOM 1576 N N . GLY A 1 201 ? 7.023 -3.324 -29.046 1.00 61.62 201 GLY A N 1
ATOM 1577 C CA . GLY A 1 201 ? 7.282 -4.325 -28.012 1.00 61.62 201 GLY A CA 1
ATOM 1578 C C . GLY A 1 201 ? 6.977 -3.850 -26.593 1.00 61.62 201 GLY A C 1
ATOM 1579 O O . GLY A 1 201 ? 7.222 -4.602 -25.651 1.00 61.62 201 GLY A O 1
ATOM 1580 N N . GLN A 1 202 ? 6.438 -2.638 -26.428 1.00 56.47 202 GLN A N 1
ATOM 1581 C CA . GLN A 1 202 ? 5.960 -2.121 -25.150 1.00 56.47 202 GLN A CA 1
ATOM 1582 C C . GLN A 1 202 ? 4.461 -2.272 -25.005 1.00 56.47 202 GLN A C 1
ATOM 1584 O O . GLN A 1 202 ? 3.689 -1.974 -25.916 1.00 56.47 202 GLN A O 1
ATOM 1589 N N . VAL A 1 203 ? 4.059 -2.653 -23.803 1.00 64.31 203 VAL A N 1
ATOM 1590 C CA . VAL A 1 203 ? 2.661 -2.746 -23.411 1.00 64.31 203 VAL A CA 1
ATOM 1591 C C . VAL A 1 203 ? 2.295 -1.446 -22.720 1.00 64.31 203 VAL A C 1
ATOM 1593 O O . VAL A 1 203 ? 2.716 -1.198 -21.595 1.00 64.31 203 VAL A O 1
ATOM 1596 N N . MET A 1 204 ? 1.500 -0.630 -23.398 1.00 57.09 204 MET A N 1
ATOM 1597 C CA . MET A 1 204 ? 1.017 0.641 -22.876 1.00 57.09 204 MET A CA 1
ATOM 1598 C C . MET A 1 204 ? -0.450 0.483 -22.492 1.00 57.09 204 MET A C 1
ATOM 1600 O O . MET A 1 204 ? -1.309 0.323 -23.361 1.00 57.09 204 MET A O 1
ATOM 1604 N N . CYS A 1 205 ? -0.740 0.498 -21.193 1.00 59.66 205 CYS A N 1
ATOM 1605 C CA . CYS A 1 205 ? -2.094 0.351 -20.666 1.00 59.66 205 CYS A CA 1
ATOM 1606 C C . CYS A 1 205 ? -2.659 1.692 -20.208 1.00 59.66 205 CYS A C 1
ATOM 1608 O O . CYS A 1 205 ? -1.972 2.488 -19.572 1.00 59.66 205 CYS A O 1
ATOM 1610 N N . THR A 1 206 ? -3.926 1.925 -20.526 1.00 56.56 206 THR A N 1
ATOM 1611 C CA . THR A 1 206 ? -4.702 3.069 -20.058 1.00 56.56 206 THR A CA 1
ATOM 1612 C C . THR A 1 206 ? -5.826 2.558 -19.173 1.00 56.56 206 THR A C 1
ATOM 1614 O O . THR A 1 206 ? -6.609 1.704 -19.599 1.00 56.56 206 THR A O 1
ATOM 1617 N N . TYR A 1 207 ? -5.904 3.096 -17.959 1.00 65.81 207 TYR A N 1
ATOM 1618 C CA . TYR A 1 207 ? -7.006 2.843 -17.042 1.00 65.81 207 TYR A CA 1
ATOM 1619 C C . TYR A 1 207 ? -8.236 3.652 -1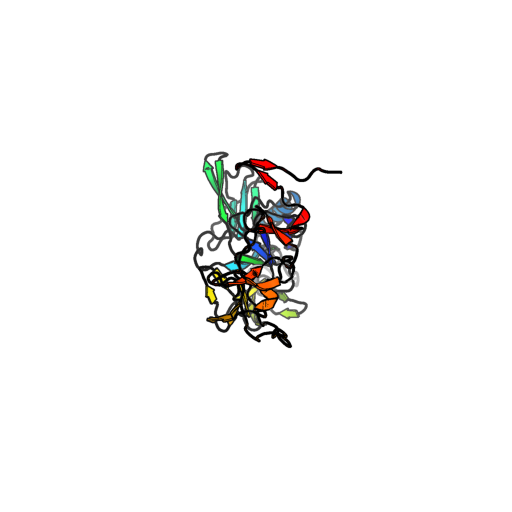7.481 1.00 65.81 207 TYR A C 1
ATOM 1621 O O . TYR A 1 207 ? -8.141 4.859 -17.702 1.00 65.81 207 TYR A O 1
ATOM 1629 N N . THR A 1 208 ? -9.380 2.991 -17.643 1.00 72.44 208 THR A N 1
ATOM 1630 C CA . THR A 1 208 ? -10.617 3.567 -18.197 1.00 72.44 208 THR A CA 1
ATOM 1631 C C . THR A 1 208 ? -11.792 3.573 -17.224 1.00 72.44 208 THR A C 1
ATOM 1633 O O . THR A 1 208 ? -12.823 4.168 -17.532 1.00 72.44 208 THR A O 1
ATOM 1636 N N . CYS A 1 209 ? -11.676 2.914 -16.070 1.00 74.94 209 CYS A N 1
ATOM 1637 C CA . CYS A 1 209 ? -12.714 2.963 -15.043 1.00 74.94 209 CYS A CA 1
ATOM 1638 C C . CYS A 1 209 ? -12.742 4.330 -14.347 1.00 74.94 209 CYS A C 1
ATOM 1640 O O . CYS A 1 209 ? -11.759 5.073 -14.332 1.00 74.94 209 CYS A O 1
ATOM 1642 N N . GLN A 1 210 ? -13.883 4.653 -13.740 1.00 76.00 210 GLN A N 1
ATOM 1643 C CA . GLN A 1 210 ? -13.962 5.794 -12.837 1.00 76.00 210 GLN A CA 1
ATOM 1644 C C . GLN A 1 210 ? -13.131 5.514 -11.577 1.00 76.00 210 GLN A C 1
ATOM 1646 O O . GLN A 1 210 ? -12.876 4.364 -11.216 1.00 76.00 210 GLN A O 1
ATOM 1651 N N . VAL A 1 211 ? -12.677 6.581 -10.926 1.00 79.25 211 VAL A N 1
ATOM 1652 C CA . VAL A 1 211 ? -11.941 6.509 -9.660 1.00 79.25 211 VAL A CA 1
ATOM 1653 C C . VAL A 1 211 ? -12.730 7.224 -8.580 1.00 79.25 211 VAL A C 1
ATOM 1655 O O . VAL A 1 211 ? -13.436 8.194 -8.854 1.00 79.25 211 VAL A O 1
ATOM 1658 N N . CYS A 1 212 ? -12.580 6.774 -7.344 1.00 80.75 212 CYS A N 1
ATOM 1659 C CA . CYS A 1 212 ? -13.157 7.440 -6.191 1.00 80.75 212 CYS A CA 1
ATOM 1660 C C . CYS A 1 212 ? -12.141 8.389 -5.566 1.00 80.75 212 CYS A C 1
ATOM 1662 O O . CYS A 1 212 ? -10.950 8.086 -5.505 1.00 80.75 212 CYS A O 1
ATOM 1664 N N . LYS A 1 213 ? -12.616 9.525 -5.056 1.00 81.19 213 LYS A N 1
ATOM 1665 C CA . LYS A 1 213 ? -11.815 10.435 -4.235 1.00 81.19 213 LYS A CA 1
ATOM 1666 C C . LYS A 1 213 ? -12.409 10.479 -2.837 1.00 81.19 213 LYS A C 1
ATOM 1668 O O . LYS A 1 213 ? -13.585 10.798 -2.692 1.00 81.19 213 LYS A O 1
ATOM 1673 N N . ASP A 1 214 ? -11.599 10.174 -1.833 1.00 80.88 214 ASP A N 1
ATOM 1674 C CA . ASP A 1 214 ? -11.985 10.263 -0.426 1.00 80.88 214 ASP A CA 1
ATOM 1675 C C . ASP A 1 214 ? -10.828 10.850 0.384 1.00 80.88 214 ASP A C 1
ATOM 1677 O O . ASP A 1 214 ? -9.687 10.404 0.265 1.00 80.88 214 ASP A O 1
ATOM 1681 N N . ASN A 1 215 ? -11.117 11.904 1.150 1.00 80.38 215 ASN A N 1
ATOM 1682 C CA . ASN A 1 215 ? -10.149 12.651 1.961 1.00 80.38 215 ASN A CA 1
ATOM 1683 C C . ASN A 1 215 ? -8.828 13.017 1.232 1.00 80.38 215 ASN A C 1
ATOM 1685 O O . ASN A 1 215 ? -7.735 12.895 1.779 1.00 80.38 215 ASN A O 1
ATOM 1689 N N . GLY A 1 216 ? -8.913 13.420 -0.042 1.00 72.06 216 GLY A N 1
ATOM 1690 C CA . GLY A 1 216 ? -7.749 13.781 -0.870 1.00 72.06 216 GLY A CA 1
ATOM 1691 C C . GLY A 1 216 ? -6.966 12.598 -1.459 1.00 72.06 216 GLY A C 1
ATOM 1692 O O . GLY A 1 216 ? -6.089 12.811 -2.297 1.00 72.06 216 GLY A O 1
ATOM 1693 N N . GLN A 1 217 ? -7.309 11.361 -1.096 1.00 68.81 217 GLN A N 1
ATOM 1694 C CA . GLN A 1 217 ? -6.731 10.140 -1.651 1.00 68.81 217 GLN A CA 1
ATOM 1695 C C . GLN A 1 217 ? -7.605 9.590 -2.789 1.00 68.81 217 GLN A C 1
ATOM 1697 O O . GLN A 1 217 ? -8.826 9.750 -2.796 1.00 68.81 217 GLN A O 1
ATOM 1702 N N . THR A 1 218 ? -6.969 8.983 -3.797 1.00 71.31 218 THR A N 1
ATOM 1703 C CA . THR A 1 218 ? -7.651 8.408 -4.969 1.00 71.31 218 THR A CA 1
ATOM 1704 C C . THR A 1 218 ? -7.636 6.884 -4.903 1.00 71.31 218 THR A C 1
ATOM 1706 O O . THR A 1 218 ? -6.572 6.274 -4.777 1.00 71.31 218 THR A O 1
ATOM 1709 N N . TYR A 1 219 ? -8.814 6.283 -5.031 1.00 74.56 219 TYR A N 1
ATOM 1710 C CA . TYR A 1 219 ? -9.047 4.845 -4.935 1.00 74.56 219 TYR A CA 1
ATOM 1711 C C . TYR A 1 219 ? -9.557 4.302 -6.274 1.00 74.56 219 TYR A C 1
ATOM 1713 O O . TYR A 1 219 ? -10.405 4.922 -6.921 1.00 74.56 219 TYR A O 1
ATOM 1721 N N . MET A 1 220 ? -9.011 3.166 -6.705 1.00 74.38 220 MET A N 1
ATOM 1722 C CA . MET A 1 220 ? -9.404 2.484 -7.943 1.00 74.38 220 MET A CA 1
ATOM 1723 C C . MET A 1 220 ? -10.663 1.651 -7.733 1.00 74.38 220 MET A C 1
ATOM 1725 O O . MET A 1 220 ? -11.038 1.340 -6.606 1.00 74.38 220 MET A O 1
ATOM 1729 N N . GLU A 1 221 ? -11.295 1.263 -8.835 1.00 80.56 221 GLU A N 1
ATOM 1730 C CA . GLU A 1 221 ? -12.490 0.426 -8.837 1.00 80.56 221 GLU A CA 1
ATOM 1731 C C . GLU A 1 221 ? -12.248 -0.869 -8.047 1.00 80.56 221 GLU A C 1
ATOM 1733 O O . GLU A 1 221 ? -11.271 -1.585 -8.271 1.00 80.56 221 GLU A O 1
ATOM 1738 N N . GLY A 1 222 ? -13.133 -1.161 -7.095 1.00 85.56 222 GLY A N 1
ATOM 1739 C CA . GLY A 1 222 ? -13.048 -2.329 -6.221 1.00 85.56 222 GLY A CA 1
ATOM 1740 C C . GLY A 1 222 ? -12.106 -2.199 -5.020 1.00 85.56 222 GLY A C 1
ATOM 1741 O O . GLY A 1 222 ? -12.165 -3.055 -4.138 1.00 85.56 222 GLY A O 1
ATOM 1742 N N . GLU A 1 223 ? -11.278 -1.154 -4.942 1.00 82.88 223 GLU A N 1
ATOM 1743 C CA . GLU A 1 223 ? -10.368 -0.928 -3.815 1.00 82.88 223 GLU A CA 1
ATOM 1744 C C . GLU A 1 223 ? -11.156 -0.702 -2.518 1.00 82.88 223 GLU A C 1
ATOM 1746 O O . GLU A 1 223 ? -12.203 -0.051 -2.534 1.00 82.88 223 GLU A O 1
ATOM 1751 N N . THR A 1 224 ? -10.658 -1.240 -1.399 1.00 90.94 224 THR A N 1
ATOM 1752 C CA . THR A 1 224 ? -11.291 -1.121 -0.077 1.00 90.94 224 THR A CA 1
ATOM 1753 C C . THR A 1 224 ? -10.355 -0.495 0.948 1.00 90.94 224 THR A C 1
ATOM 1755 O O . THR A 1 224 ? -9.202 -0.910 1.053 1.00 90.94 224 THR A O 1
ATOM 1758 N N . TRP A 1 225 ? -10.855 0.439 1.754 1.00 90.19 225 TRP A N 1
ATOM 1759 C CA . TRP A 1 225 ? -10.079 1.150 2.776 1.00 90.19 225 TRP A CA 1
ATOM 1760 C C . TRP A 1 225 ? -10.905 1.420 4.037 1.00 90.19 225 TRP A C 1
ATOM 1762 O O . TRP A 1 225 ? -12.127 1.305 4.032 1.00 90.19 225 TRP A O 1
ATOM 1772 N N . LYS A 1 226 ? -10.252 1.765 5.150 1.00 88.75 226 LYS A N 1
ATOM 1773 C CA . LYS A 1 226 ? -10.949 2.223 6.363 1.00 88.75 226 LYS A CA 1
ATOM 1774 C C . LYS A 1 226 ? -11.337 3.690 6.222 1.00 88.75 226 LYS A C 1
ATOM 1776 O O . LYS A 1 226 ? -10.519 4.495 5.785 1.00 88.75 226 LYS A O 1
ATOM 1781 N N . SER A 1 227 ? -12.569 4.028 6.599 1.00 86.06 227 SER A N 1
ATOM 1782 C CA . SER A 1 227 ? -13.038 5.415 6.551 1.00 86.06 227 SER A CA 1
ATOM 1783 C C . SER A 1 227 ? -12.217 6.291 7.496 1.00 86.06 227 SER A C 1
ATOM 1785 O O . SER A 1 227 ? -11.973 5.925 8.646 1.00 86.06 227 SER A O 1
ATOM 1787 N N . SER A 1 228 ? -11.824 7.472 7.013 1.00 81.12 228 SER A N 1
ATOM 1788 C CA . SER A 1 228 ? -11.132 8.475 7.834 1.00 81.12 228 SER A CA 1
ATOM 1789 C C . SER A 1 228 ? -12.056 9.099 8.888 1.00 81.12 228 SER A C 1
ATOM 1791 O O . SER A 1 228 ? -11.586 9.529 9.937 1.00 81.12 228 SER A O 1
ATOM 1793 N N . ASN A 1 229 ? -13.365 9.138 8.614 1.00 81.19 229 ASN A N 1
ATOM 1794 C CA . ASN A 1 229 ? -14.364 9.756 9.490 1.00 81.19 229 ASN A CA 1
ATOM 1795 C C . ASN A 1 229 ? -14.891 8.786 10.554 1.00 81.19 229 ASN A C 1
ATOM 1797 O O . ASN A 1 229 ? -15.259 9.211 11.645 1.00 81.19 229 ASN A O 1
ATOM 1801 N N . A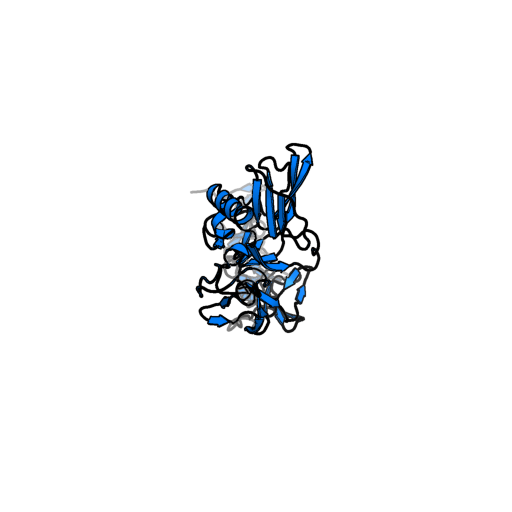SP A 1 230 ? -14.925 7.488 10.244 1.00 82.81 230 ASP A N 1
ATOM 1802 C CA . ASP A 1 230 ? -15.363 6.452 11.175 1.00 82.81 230 ASP A CA 1
ATOM 1803 C C . ASP A 1 230 ? -14.526 5.181 11.000 1.00 82.81 230 ASP A C 1
ATOM 1805 O O . ASP A 1 230 ? -14.722 4.405 10.066 1.00 82.81 230 ASP A O 1
ATOM 1809 N N . SER A 1 231 ? -13.626 4.936 11.955 1.00 82.44 231 SER A N 1
ATOM 1810 C CA . SER A 1 231 ? -12.722 3.777 11.966 1.00 82.44 231 SER A CA 1
ATOM 1811 C C . SER A 1 231 ? -13.421 2.413 11.868 1.00 82.44 231 SER A C 1
ATOM 1813 O O . SER A 1 231 ? -12.796 1.423 11.472 1.00 82.44 231 SER A O 1
ATOM 1815 N N . CYS A 1 232 ? -14.713 2.339 12.200 1.00 87.25 232 CYS A N 1
ATOM 1816 C CA . CY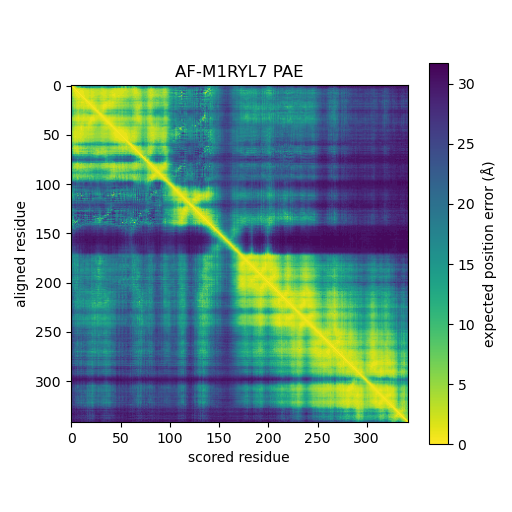S A 1 232 ? -15.486 1.117 12.062 1.00 87.25 232 CYS A CA 1
ATOM 1817 C C . CYS A 1 232 ? -15.885 0.843 10.617 1.00 87.25 232 CYS A C 1
ATOM 1819 O O . CYS A 1 232 ? -15.914 -0.315 10.192 1.00 87.25 232 CYS A O 1
ATOM 1821 N N . HIS A 1 233 ? -16.110 1.884 9.827 1.00 90.25 233 HIS A N 1
ATOM 1822 C CA . HIS A 1 233 ? -16.548 1.729 8.455 1.00 90.25 233 HIS A CA 1
ATOM 1823 C C . HIS A 1 233 ? -15.403 1.307 7.534 1.00 90.25 233 HIS A C 1
ATOM 1825 O O . HIS A 1 233 ? -14.267 1.780 7.615 1.00 90.25 233 HIS A O 1
ATOM 1831 N N . THR A 1 234 ? -15.732 0.399 6.623 1.00 92.06 234 THR A N 1
ATOM 1832 C CA . THR A 1 234 ? -14.881 0.020 5.500 1.00 92.06 234 THR A CA 1
ATOM 1833 C C . THR A 1 234 ? -15.542 0.549 4.239 1.00 92.06 234 THR A C 1
ATOM 1835 O O . THR A 1 234 ? -16.709 0.264 3.975 1.00 92.06 234 THR A O 1
ATOM 1838 N N . CYS A 1 235 ? -14.813 1.371 3.505 1.00 93.81 235 CYS A N 1
ATOM 1839 C CA . CYS A 1 235 ? -15.223 1.951 2.244 1.00 93.81 235 CYS A CA 1
ATOM 1840 C C . CYS A 1 235 ? -14.730 1.095 1.089 1.00 93.81 235 CYS A C 1
ATOM 1842 O O . CYS A 1 235 ? -13.682 0.459 1.185 1.00 93.81 235 CYS A O 1
ATOM 1844 N N . LYS A 1 236 ? -15.501 1.086 0.008 1.00 94.44 236 LYS A N 1
ATOM 1845 C CA . LYS A 1 236 ? -15.164 0.471 -1.267 1.00 94.44 236 LYS A CA 1
ATOM 1846 C C . LYS A 1 236 ? -15.453 1.463 -2.386 1.00 94.44 236 LYS A C 1
ATOM 1848 O O . LYS A 1 236 ? -16.480 2.144 -2.344 1.00 94.44 236 LYS A O 1
ATOM 1853 N N . CYS A 1 237 ? -14.577 1.532 -3.380 1.00 89.88 237 CYS A N 1
ATOM 1854 C CA . CYS A 1 237 ? -14.869 2.266 -4.603 1.00 89.88 237 CYS A CA 1
ATOM 1855 C C . CYS A 1 237 ? -15.679 1.379 -5.544 1.00 89.88 237 CYS A C 1
ATOM 1857 O O . CYS A 1 237 ? -15.239 0.281 -5.885 1.00 89.88 237 CYS A O 1
ATOM 1859 N N . GLU A 1 238 ? -16.864 1.835 -5.927 1.00 93.38 238 GLU A N 1
ATOM 1860 C CA . GLU A 1 238 ? -17.731 1.102 -6.842 1.00 93.38 238 GLU A CA 1
ATOM 1861 C C . GLU A 1 238 ? -18.406 2.079 -7.804 1.00 93.38 238 GLU A C 1
ATOM 1863 O O . GLU A 1 238 ? -19.152 2.966 -7.378 1.00 93.38 238 GLU A O 1
ATOM 1868 N N . ASP A 1 239 ? -18.099 1.941 -9.092 1.00 87.88 239 ASP A N 1
ATOM 1869 C CA . ASP A 1 239 ? -18.540 2.816 -10.182 1.00 87.88 239 ASP A CA 1
ATOM 1870 C C . ASP A 1 239 ? -18.250 4.305 -9.917 1.00 87.88 239 ASP A C 1
ATOM 1872 O O . ASP A 1 239 ? -19.101 5.184 -10.091 1.00 87.88 239 ASP A O 1
ATOM 1876 N N . GLY A 1 240 ? -17.040 4.602 -9.428 1.00 81.19 240 GLY A N 1
ATOM 1877 C CA . GLY A 1 240 ? -16.619 5.965 -9.074 1.00 81.19 240 GLY A CA 1
ATOM 1878 C C . GLY A 1 240 ? -17.309 6.548 -7.834 1.00 81.19 240 GLY A C 1
ATOM 1879 O O . GLY A 1 240 ? -17.107 7.721 -7.514 1.00 81.19 240 GLY A O 1
ATOM 1880 N N . LYS A 1 241 ? -18.108 5.752 -7.110 1.00 91.50 241 LYS A N 1
ATOM 1881 C CA . LYS A 1 241 ? -18.762 6.154 -5.860 1.00 91.50 241 LYS A CA 1
ATOM 1882 C C . LYS A 1 241 ? -18.124 5.466 -4.663 1.00 91.50 241 LYS A C 1
ATOM 1884 O O . LYS A 1 241 ? -17.946 4.251 -4.636 1.00 91.50 241 LYS A O 1
ATOM 1889 N N . VAL A 1 242 ? -17.839 6.259 -3.635 1.00 92.69 242 VAL A N 1
ATOM 1890 C CA . VAL A 1 242 ? -17.396 5.753 -2.335 1.00 92.69 242 VAL A CA 1
ATOM 1891 C C . VAL A 1 242 ? -18.602 5.156 -1.612 1.00 92.69 242 VAL A C 1
ATOM 1893 O O . VAL A 1 242 ? -19.540 5.875 -1.268 1.00 92.69 242 VAL A O 1
ATOM 1896 N N . LYS A 1 243 ? -18.587 3.842 -1.376 1.00 94.38 243 LYS A N 1
ATOM 1897 C CA . LYS A 1 243 ? -19.600 3.133 -0.585 1.00 94.38 243 LYS A CA 1
ATOM 1898 C C . LYS A 1 243 ? -18.971 2.633 0.708 1.00 94.38 243 LYS A C 1
ATOM 1900 O O . LYS A 1 243 ? -18.155 1.719 0.673 1.00 94.38 243 LYS A O 1
ATOM 1905 N N . CYS A 1 244 ? -19.342 3.226 1.840 1.00 93.44 244 CYS A N 1
ATOM 1906 C CA . CYS A 1 244 ? -18.849 2.824 3.157 1.00 93.44 244 CYS A CA 1
ATOM 1907 C C . CYS A 1 244 ? -19.905 2.035 3.924 1.00 93.44 244 CYS A C 1
ATOM 1909 O O . CYS A 1 244 ? -21.066 2.434 3.973 1.00 93.44 244 CYS A O 1
ATOM 1911 N N . SER A 1 245 ? -19.490 0.941 4.554 1.00 89.69 245 SER A N 1
ATOM 1912 C CA . SER A 1 245 ? -20.355 0.115 5.394 1.00 89.69 245 SER A CA 1
ATOM 1913 C C . SER A 1 245 ? -19.660 -0.258 6.706 1.00 89.69 245 SER A C 1
ATOM 1915 O O . SER A 1 245 ? -18.438 -0.450 6.712 1.00 89.69 245 SER A O 1
ATOM 1917 N N . PRO A 1 246 ? -20.405 -0.391 7.816 1.00 87.50 246 PRO A N 1
ATOM 1918 C CA . PRO A 1 246 ? -19.871 -0.944 9.058 1.00 87.50 246 PRO A CA 1
ATOM 1919 C C . PRO A 1 246 ? -19.454 -2.414 8.850 1.00 87.50 246 PRO A C 1
ATOM 1921 O O . PRO A 1 246 ? -19.805 -3.021 7.830 1.00 87.50 246 PRO A O 1
ATOM 1924 N N . PRO A 1 247 ? -18.692 -3.017 9.780 1.00 87.25 247 PRO A N 1
ATOM 1925 C CA . PRO A 1 247 ? -18.360 -4.428 9.666 1.00 87.25 247 PRO A CA 1
ATOM 1926 C C . PRO A 1 247 ? -19.622 -5.281 9.824 1.00 87.25 247 PRO A C 1
ATOM 1928 O O . PRO A 1 247 ? -20.552 -4.922 10.546 1.00 87.25 247 PRO A O 1
ATOM 1931 N N . VAL A 1 248 ? -19.637 -6.447 9.178 1.00 88.31 248 VAL A N 1
ATOM 1932 C CA . VAL A 1 248 ? -20.680 -7.448 9.422 1.00 88.31 248 VAL A CA 1
ATOM 1933 C C . VAL A 1 248 ? -20.420 -8.071 10.790 1.00 88.31 248 VAL A C 1
ATOM 1935 O O . VAL A 1 248 ? -19.433 -8.781 10.981 1.00 88.31 248 VAL A O 1
ATOM 1938 N N . CYS A 1 249 ? -21.294 -7.785 11.749 1.00 89.69 249 CYS A N 1
ATOM 1939 C CA . CYS A 1 249 ? -21.180 -8.288 13.111 1.00 89.69 249 CYS A CA 1
ATOM 1940 C C . CYS A 1 249 ? -21.993 -9.569 13.289 1.00 89.69 249 CYS A C 1
ATOM 1942 O O . CYS A 1 249 ? -23.147 -9.650 12.864 1.00 89.69 249 CYS A O 1
ATOM 1944 N N . ALA A 1 250 ? -21.409 -10.560 13.964 1.00 90.25 250 ALA A N 1
ATOM 1945 C CA . ALA A 1 250 ? -22.172 -11.700 14.449 1.00 90.25 250 ALA A CA 1
ATOM 1946 C C . ALA A 1 250 ? -23.215 -11.218 15.466 1.00 90.25 250 ALA A C 1
ATOM 1948 O O . ALA A 1 250 ? -22.921 -10.359 16.301 1.00 90.25 250 ALA A O 1
ATOM 1949 N N . LYS A 1 251 ? -24.430 -11.771 15.403 1.00 90.19 251 LYS A N 1
ATOM 1950 C CA . LYS A 1 251 ? -25.473 -11.461 16.381 1.00 90.19 251 LYS A CA 1
ATOM 1951 C C . LYS A 1 251 ? -25.049 -12.019 17.750 1.00 90.19 251 LYS A C 1
ATOM 1953 O O . LYS A 1 251 ? -24.821 -13.227 17.834 1.00 90.19 251 LYS A O 1
ATOM 1958 N N . PRO A 1 252 ? -24.941 -11.190 18.802 1.00 92.38 252 PRO A N 1
ATOM 1959 C CA . PRO A 1 252 ? -24.594 -11.675 20.133 1.00 92.38 252 PRO A CA 1
ATOM 1960 C C . PRO A 1 252 ? -25.676 -12.612 20.672 1.00 92.38 252 PRO A C 1
ATOM 1962 O O . PRO A 1 252 ? -26.868 -12.350 20.496 1.00 92.38 252 PRO A O 1
ATOM 1965 N N . ASP A 1 253 ? -25.264 -13.680 21.354 1.00 93.12 253 ASP A N 1
ATOM 1966 C CA . ASP A 1 253 ? -26.185 -14.524 22.113 1.00 93.12 253 ASP A CA 1
ATOM 1967 C C . ASP A 1 253 ? -26.403 -13.930 23.511 1.00 93.12 253 ASP A C 1
ATOM 1969 O O . ASP A 1 253 ? -25.534 -13.984 24.391 1.00 93.12 253 ASP A O 1
ATOM 1973 N N . CYS A 1 254 ? -27.579 -13.330 23.691 1.00 93.19 254 CYS A N 1
ATOM 1974 C CA . CYS A 1 254 ? -28.019 -12.746 24.955 1.00 93.19 254 CYS A CA 1
ATOM 1975 C C . CYS A 1 254 ? -29.062 -13.616 25.671 1.00 93.19 254 CYS A C 1
ATOM 1977 O O . CYS A 1 254 ? -29.824 -13.113 26.494 1.00 93.19 254 CYS A O 1
ATOM 1979 N N . SER A 1 255 ? -29.109 -14.918 25.378 1.00 92.12 255 SER A N 1
ATOM 1980 C CA . SER A 1 255 ? -29.973 -15.853 26.100 1.00 92.12 255 SER A CA 1
ATOM 1981 C C . SER A 1 255 ? -29.632 -15.852 27.597 1.00 92.12 255 SER A C 1
ATOM 1983 O O . SER A 1 255 ? -28.475 -16.025 27.981 1.00 92.12 255 SER A O 1
ATOM 1985 N N . GLY A 1 256 ? -30.635 -15.625 28.451 1.00 88.00 256 GLY A N 1
ATOM 1986 C CA . GLY A 1 256 ? -30.453 -15.508 29.906 1.00 88.00 256 GLY A CA 1
ATOM 1987 C C . GLY A 1 256 ? -29.973 -14.134 30.403 1.00 88.00 256 GLY A C 1
ATOM 1988 O O . GLY A 1 256 ? -29.546 -14.028 31.550 1.00 88.00 256 GLY A O 1
ATOM 1989 N N . LYS A 1 257 ? -30.029 -13.097 29.560 1.00 90.19 257 LYS A N 1
ATOM 1990 C CA . LYS A 1 257 ? -29.703 -11.692 29.872 1.00 90.19 257 LYS A CA 1
ATOM 1991 C C . LYS A 1 257 ? -30.881 -10.768 29.534 1.00 90.19 257 LYS A C 1
ATOM 1993 O O . LYS A 1 257 ? -31.899 -11.253 29.045 1.00 90.19 257 LYS A O 1
ATOM 1998 N N . SER A 1 258 ? -30.750 -9.454 29.742 1.00 88.06 258 SER A N 1
ATOM 1999 C CA . SER A 1 258 ? -31.800 -8.477 29.405 1.00 88.06 258 SER A CA 1
ATOM 2000 C C . SER A 1 258 ? -32.128 -8.438 27.908 1.00 88.06 258 SER A C 1
ATOM 2002 O O . SER A 1 258 ? -33.241 -8.088 27.526 1.00 88.06 258 SER A O 1
ATOM 2004 N N . GLY A 1 259 ? -31.168 -8.820 27.059 1.00 88.94 259 GLY A N 1
ATOM 2005 C CA . GLY A 1 259 ? -31.275 -8.728 25.602 1.00 88.94 259 GLY A CA 1
ATOM 2006 C C . GLY A 1 259 ? -30.840 -7.373 25.039 1.00 88.94 259 GLY A C 1
ATOM 2007 O O . GLY A 1 259 ? -30.740 -7.233 23.819 1.00 88.94 259 GLY A O 1
ATOM 2008 N N . ASP A 1 260 ? -30.526 -6.403 25.901 1.00 91.81 260 ASP A N 1
ATOM 2009 C CA . ASP A 1 260 ? -30.034 -5.094 25.484 1.00 91.81 260 ASP A CA 1
ATOM 2010 C C . ASP A 1 260 ? -28.638 -5.208 24.872 1.00 91.81 260 ASP A C 1
ATOM 2012 O O . ASP A 1 260 ? -27.752 -5.892 25.395 1.00 91.81 260 ASP A O 1
ATOM 2016 N N . LEU A 1 261 ? -28.427 -4.488 23.772 1.00 93.31 261 LEU A N 1
ATOM 2017 C CA . LEU A 1 261 ? -27.158 -4.443 23.060 1.00 93.31 261 LEU A CA 1
ATOM 2018 C C . LEU A 1 261 ? -26.474 -3.092 23.253 1.00 93.31 261 LEU A C 1
ATOM 2020 O O . LEU A 1 261 ? -27.105 -2.042 23.147 1.00 93.31 261 LEU A O 1
ATOM 2024 N N . VAL A 1 262 ? -25.164 -3.121 23.483 1.00 92.56 262 VAL A N 1
ATOM 2025 C CA . VAL A 1 262 ? -24.327 -1.925 23.621 1.00 92.56 262 VAL A CA 1
ATOM 2026 C C . VAL A 1 262 ? -23.087 -2.038 22.744 1.00 92.56 262 VAL A C 1
ATOM 2028 O O . VAL A 1 262 ? -22.495 -3.109 22.625 1.00 92.56 262 VAL A O 1
ATOM 2031 N N . THR A 1 263 ? -22.665 -0.923 22.152 1.00 90.75 263 THR A N 1
ATOM 2032 C CA . THR A 1 263 ? -21.396 -0.830 21.417 1.00 90.75 263 THR A CA 1
ATOM 2033 C C . THR A 1 263 ? -20.411 -0.032 22.256 1.00 90.75 263 THR A C 1
ATOM 2035 O O . THR A 1 263 ? -20.624 1.151 22.524 1.00 90.75 263 THR A O 1
ATOM 2038 N N . LEU A 1 264 ? -19.336 -0.679 22.708 1.00 88.50 264 LEU A N 1
ATOM 2039 C CA . LEU A 1 264 ? -18.330 -0.024 23.541 1.00 88.50 264 LEU A CA 1
ATOM 2040 C C . LEU A 1 264 ? -17.478 0.947 22.719 1.00 88.50 264 LEU A C 1
ATOM 2042 O O . LEU A 1 264 ? -17.230 0.739 21.533 1.00 88.50 264 LEU A O 1
ATOM 2046 N N . LYS A 1 265 ? -16.974 2.003 23.365 1.00 86.25 265 LYS A N 1
ATOM 2047 C CA . LYS A 1 265 ? -16.098 2.981 22.709 1.00 86.25 265 LYS A CA 1
ATOM 2048 C C . LYS A 1 265 ? -14.864 2.285 22.121 1.00 86.25 265 LYS A C 1
ATOM 2050 O O . LYS A 1 265 ? -14.144 1.590 22.832 1.00 86.25 265 LYS A O 1
ATOM 2055 N N . GLY A 1 266 ? -14.616 2.502 20.829 1.00 83.75 266 GLY A N 1
ATOM 2056 C CA . GLY A 1 266 ? -13.519 1.864 20.091 1.00 83.75 266 GLY A CA 1
ATOM 2057 C C . GLY A 1 266 ? -13.818 0.439 19.611 1.00 83.75 266 GLY A C 1
ATOM 2058 O O . GLY A 1 266 ? -12.976 -0.156 18.946 1.00 83.75 266 GLY A O 1
ATOM 2059 N N . GLN A 1 267 ? -15.001 -0.105 19.914 1.00 87.25 267 GLN A N 1
ATOM 2060 C CA . GLN A 1 267 ? -15.514 -1.331 19.310 1.00 87.25 267 GLN A CA 1
ATOM 2061 C C . GLN A 1 267 ? -16.539 -0.996 18.228 1.00 87.25 267 GLN A C 1
ATOM 2063 O O . GLN A 1 267 ? -17.236 0.012 18.297 1.00 87.25 267 GLN A O 1
ATOM 2068 N N . CYS A 1 268 ? -16.627 -1.868 17.227 1.00 89.56 268 CYS A N 1
ATOM 2069 C CA . CYS A 1 268 ? -17.507 -1.672 16.075 1.00 89.56 268 CYS A CA 1
ATOM 2070 C C . CYS A 1 268 ? -18.727 -2.588 16.079 1.00 89.56 268 CYS A C 1
ATOM 2072 O O . CYS A 1 268 ? -19.692 -2.317 15.372 1.00 89.56 268 CYS A O 1
ATOM 2074 N N . CYS A 1 269 ? -18.676 -3.668 16.859 1.00 91.94 269 CYS A N 1
ATOM 2075 C CA . CYS A 1 269 ? -19.765 -4.621 16.973 1.00 91.94 269 CYS A CA 1
ATOM 2076 C C . CYS A 1 269 ? -20.420 -4.529 18.348 1.00 91.94 269 CYS A C 1
ATOM 2078 O O . CYS A 1 269 ? -19.704 -4.388 19.343 1.00 91.94 269 CYS A O 1
ATOM 2080 N N . PRO A 1 270 ? -21.759 -4.618 18.410 1.00 92.94 270 PRO A N 1
ATOM 2081 C CA . PRO A 1 270 ? -22.466 -4.620 19.674 1.00 92.94 270 PRO A CA 1
ATOM 2082 C C . PRO A 1 270 ? -22.220 -5.922 20.442 1.00 92.94 270 PRO A C 1
ATOM 2084 O O . PRO A 1 270 ? -21.996 -6.981 19.854 1.00 92.94 270 PRO A O 1
ATOM 2087 N N . ILE A 1 271 ? -22.328 -5.840 21.761 1.00 94.25 271 ILE A N 1
ATOM 2088 C CA . ILE A 1 271 ? -22.324 -6.963 22.704 1.00 94.25 271 ILE A CA 1
ATOM 2089 C C . ILE A 1 271 ? -23.564 -6.875 23.600 1.00 94.25 271 ILE A C 1
ATOM 2091 O O . ILE A 1 271 ? -24.200 -5.824 23.656 1.00 94.25 271 ILE A O 1
ATOM 2095 N N . CYS A 1 272 ? -23.905 -7.944 24.325 1.00 95.00 272 CYS A N 1
ATOM 2096 C CA . CYS A 1 272 ? -24.937 -7.848 25.361 1.00 95.00 272 CYS A CA 1
ATOM 2097 C C . CYS A 1 272 ? -24.483 -6.872 26.456 1.00 95.00 272 CYS A C 1
ATOM 2099 O O . CYS A 1 272 ? -23.311 -6.889 26.843 1.00 95.00 272 CYS A O 1
ATOM 2101 N N . LYS A 1 273 ? -25.400 -6.061 26.983 1.00 93.12 273 LYS A N 1
ATOM 2102 C CA . LYS A 1 273 ? -25.131 -5.048 28.015 1.00 93.12 273 LYS A CA 1
ATOM 2103 C C . LYS A 1 273 ? -24.349 -5.607 29.209 1.00 93.12 273 LYS A C 1
ATOM 2105 O O . LYS A 1 273 ? -23.401 -4.988 29.671 1.00 93.12 273 LYS A O 1
ATOM 2110 N N . GLU A 1 274 ? -24.651 -6.822 29.650 1.00 91.94 274 GLU A N 1
ATOM 2111 C CA . GLU A 1 274 ? -23.989 -7.493 30.773 1.00 91.94 274 GLU A CA 1
ATOM 2112 C C . GLU A 1 274 ? -22.586 -8.013 30.432 1.00 91.94 274 GLU A C 1
ATOM 2114 O O . GLU A 1 274 ? -21.730 -8.154 31.310 1.00 91.94 274 GLU A O 1
ATOM 2119 N N . ASP A 1 275 ? -22.315 -8.277 29.151 1.00 93.00 275 ASP A N 1
ATOM 2120 C CA . ASP A 1 275 ? -21.010 -8.760 28.699 1.00 93.00 275 ASP A CA 1
ATOM 2121 C C . ASP A 1 275 ? -19.936 -7.675 28.744 1.00 93.00 275 ASP A C 1
ATOM 2123 O O . ASP A 1 275 ? -18.749 -8.002 28.708 1.00 93.00 275 ASP A O 1
ATOM 2127 N N . GLN A 1 276 ? -20.312 -6.404 28.909 1.00 92.31 276 GLN A N 1
ATOM 2128 C CA . GLN A 1 276 ? -19.361 -5.300 29.030 1.00 92.31 276 GLN A CA 1
ATOM 2129 C C . GLN A 1 276 ? -18.405 -5.445 30.230 1.00 92.31 276 GLN A C 1
ATOM 2131 O O . GLN A 1 276 ? -17.346 -4.822 30.255 1.00 92.31 276 GLN A O 1
ATOM 2136 N N . CYS A 1 277 ? -18.754 -6.276 31.222 1.00 91.38 277 CYS A N 1
ATOM 2137 C CA . CYS A 1 277 ? -17.908 -6.545 32.385 1.00 91.38 277 CYS A CA 1
ATOM 2138 C C . CYS A 1 277 ? -17.031 -7.802 32.229 1.00 91.38 277 CYS A C 1
ATOM 2140 O O . CYS A 1 277 ? -16.161 -8.046 33.076 1.00 91.38 277 CYS A O 1
ATOM 2142 N N . LYS A 1 278 ? -17.207 -8.609 31.170 1.00 89.88 278 LYS A N 1
ATOM 2143 C CA . LYS A 1 278 ? -16.421 -9.837 30.964 1.00 89.88 278 LYS A CA 1
ATOM 2144 C C . LYS A 1 278 ? -14.926 -9.523 30.879 1.00 89.88 278 LYS A C 1
ATOM 2146 O O . LYS A 1 278 ? -14.501 -8.583 30.219 1.00 89.88 278 LYS A O 1
ATOM 2151 N N . GLY A 1 279 ? -14.115 -10.312 31.583 1.00 87.19 279 GLY A N 1
ATOM 2152 C CA . GLY A 1 279 ? -12.656 -10.145 31.627 1.00 87.19 279 GLY A CA 1
ATOM 2153 C C . GLY A 1 279 ? -12.152 -8.997 32.513 1.00 87.19 279 GLY A C 1
ATOM 2154 O O . GLY A 1 279 ? -10.950 -8.890 32.731 1.00 87.19 279 GLY A O 1
ATOM 2155 N N . THR A 1 280 ? -13.037 -8.174 33.087 1.00 89.00 280 THR A N 1
ATOM 2156 C CA . THR A 1 280 ? -12.638 -7.052 33.965 1.00 89.00 280 THR A CA 1
ATOM 2157 C C . THR A 1 280 ? -12.510 -7.441 35.444 1.00 89.00 280 THR A C 1
ATOM 2159 O O . THR A 1 280 ? -12.028 -6.655 36.259 1.00 89.00 280 THR A O 1
ATOM 2162 N N . GLY A 1 281 ? -12.959 -8.648 35.813 1.00 91.12 281 GLY A N 1
ATOM 2163 C CA . GLY A 1 281 ? -13.071 -9.087 37.210 1.00 91.12 281 GLY A CA 1
ATOM 2164 C C . GLY A 1 281 ? -14.228 -8.433 37.979 1.00 91.12 281 GLY A C 1
ATOM 2165 O O . GLY A 1 281 ? -14.274 -8.535 39.205 1.00 91.12 281 GLY A O 1
ATOM 2166 N N . LYS A 1 282 ? -15.138 -7.760 37.266 1.00 93.69 282 LYS A N 1
ATOM 2167 C CA . LYS A 1 282 ? -16.357 -7.126 37.777 1.00 93.69 282 LYS A CA 1
ATOM 2168 C C . LYS A 1 282 ? -17.596 -7.879 37.287 1.00 93.69 282 LYS A C 1
ATOM 2170 O O . LYS A 1 282 ? -17.531 -8.615 36.304 1.00 93.69 282 LYS A O 1
ATOM 2175 N N . VAL A 1 283 ? -18.720 -7.665 37.958 1.00 93.12 283 VAL A N 1
ATOM 2176 C CA . VAL A 1 283 ? -20.037 -8.203 37.600 1.00 93.12 283 VAL A CA 1
ATOM 2177 C C . VAL A 1 283 ? -20.971 -7.065 37.208 1.00 93.12 283 VAL A C 1
ATOM 2179 O O . VAL A 1 283 ? -20.921 -5.989 37.809 1.00 93.12 283 VAL A O 1
ATOM 2182 N N . PHE A 1 284 ? -21.799 -7.298 36.191 1.00 92.81 284 PHE A N 1
ATOM 2183 C CA . PHE A 1 284 ? -22.832 -6.346 35.802 1.00 92.81 284 PHE A CA 1
ATOM 2184 C C . PHE A 1 284 ? -24.003 -6.445 36.782 1.00 92.81 284 PHE A C 1
ATOM 2186 O O . PHE A 1 284 ? -24.589 -7.516 36.926 1.00 92.81 284 PHE A O 1
ATOM 2193 N N . LYS A 1 285 ? -24.312 -5.357 37.488 1.00 91.19 285 LYS A N 1
ATOM 2194 C CA . LYS A 1 285 ? -25.445 -5.270 38.422 1.00 91.19 285 LYS A CA 1
ATOM 2195 C C . LYS A 1 285 ? -25.845 -3.814 38.649 1.00 91.19 285 LYS A C 1
ATOM 2197 O O . LYS A 1 285 ? -25.084 -2.914 38.303 1.00 91.19 285 LYS A O 1
ATOM 2202 N N . CYS A 1 286 ? -26.990 -3.586 39.286 1.00 88.88 286 CYS A N 1
ATOM 2203 C CA . CYS A 1 286 ? -27.269 -2.297 39.914 1.00 88.88 286 CYS A CA 1
ATOM 2204 C C . CYS A 1 286 ? -26.449 -2.203 41.209 1.00 88.88 286 CYS A C 1
ATOM 2206 O O . CYS A 1 286 ? -26.590 -3.049 42.095 1.00 88.88 286 CYS A O 1
ATOM 2208 N N . GLY A 1 287 ? -25.538 -1.235 41.303 1.00 88.81 287 GLY A N 1
ATOM 2209 C CA . GLY A 1 287 ? -24.683 -1.074 42.477 1.00 88.81 287 GLY A CA 1
ATOM 2210 C C . GLY A 1 287 ? -24.072 0.317 42.625 1.00 88.81 287 GLY A C 1
ATOM 2211 O O . GLY A 1 287 ? -24.443 1.262 41.930 1.00 88.81 287 GLY A O 1
ATOM 2212 N N . CYS A 1 288 ? -23.127 0.416 43.557 1.00 87.62 288 CYS A N 1
ATOM 2213 C CA . CYS A 1 288 ? -22.259 1.572 43.757 1.00 87.62 288 CYS A CA 1
ATOM 2214 C C . CYS A 1 288 ? -20.818 1.086 43.917 1.00 87.62 288 CYS A C 1
ATOM 2216 O O . CYS A 1 288 ? -20.573 -0.077 44.259 1.00 87.62 288 CYS A O 1
ATOM 2218 N N . ASP A 1 289 ? -19.859 1.982 43.696 1.00 88.25 289 ASP A N 1
ATOM 2219 C CA . ASP A 1 289 ? -18.458 1.671 43.939 1.00 88.25 289 ASP A CA 1
ATOM 2220 C C . ASP A 1 289 ? -18.183 1.561 45.442 1.00 88.25 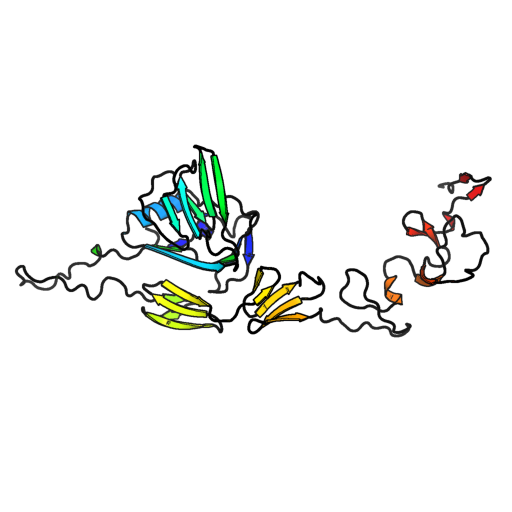289 ASP A C 1
ATOM 2222 O O . ASP A 1 289 ? -18.258 2.529 46.204 1.00 88.25 289 ASP A O 1
ATOM 2226 N N . VAL A 1 290 ? -17.838 0.346 45.862 1.00 88.38 290 VAL A N 1
ATOM 2227 C CA . VAL A 1 290 ? -17.418 0.055 47.230 1.00 88.38 290 VAL A CA 1
ATOM 2228 C C . VAL A 1 290 ? -15.898 -0.012 47.267 1.00 88.38 290 VAL A C 1
ATOM 2230 O O . VAL A 1 290 ? -15.280 -0.780 46.534 1.00 88.38 290 VAL A O 1
ATOM 2233 N N . THR A 1 291 ? -15.296 0.794 48.128 1.00 88.06 291 THR A N 1
ATOM 2234 C CA . THR A 1 291 ? -13.857 0.933 48.372 1.00 88.06 291 THR A CA 1
ATOM 2235 C C . THR A 1 291 ? -13.556 0.583 49.829 1.00 88.06 291 THR A C 1
ATOM 2237 O O . THR A 1 291 ? -14.460 0.455 50.650 1.00 88.06 291 THR A O 1
ATOM 2240 N N . CYS A 1 292 ? -12.281 0.500 50.212 1.00 84.56 292 CYS A N 1
ATOM 2241 C CA . CYS A 1 292 ? -11.934 0.311 51.626 1.00 84.56 292 CYS A CA 1
ATOM 2242 C C . CYS A 1 292 ? -12.377 1.465 52.549 1.00 84.56 292 CYS A C 1
ATOM 2244 O O . CYS A 1 292 ? -12.334 1.293 53.761 1.00 84.56 292 CYS A O 1
ATOM 2246 N N . SER A 1 293 ? -12.760 2.632 52.012 1.00 82.38 293 SER A N 1
ATOM 2247 C CA . SER A 1 293 ? -13.249 3.752 52.828 1.00 82.38 293 SER A CA 1
ATOM 2248 C C . SER A 1 293 ? -14.682 3.553 53.307 1.00 82.38 293 SER A C 1
ATOM 2250 O O . SER A 1 293 ? -14.977 3.935 54.426 1.00 82.38 293 SER A O 1
ATOM 2252 N N . ASN A 1 294 ? -15.542 2.989 52.453 1.00 81.81 294 ASN A N 1
ATOM 2253 C CA . ASN A 1 294 ? -16.995 2.934 52.647 1.00 81.81 294 ASN A CA 1
ATOM 2254 C C . ASN A 1 294 ? -17.543 1.502 52.743 1.00 81.81 294 ASN A C 1
ATOM 2256 O O . ASN A 1 294 ? -18.739 1.309 52.887 1.00 81.81 294 ASN A O 1
ATOM 2260 N N . PHE A 1 295 ? -16.689 0.475 52.676 1.00 79.19 295 PHE A N 1
ATOM 2261 C CA . PHE A 1 295 ? -17.113 -0.928 52.785 1.00 79.19 295 PHE A CA 1
ATOM 2262 C C . PHE A 1 295 ? -17.753 -1.284 54.139 1.00 79.19 295 PHE A C 1
ATOM 2264 O O . PHE A 1 295 ? -18.532 -2.229 54.213 1.00 79.19 295 PHE A O 1
ATOM 2271 N N . HIS A 1 296 ? -17.400 -0.564 55.206 1.00 74.06 296 HIS A N 1
ATOM 2272 C CA . HIS A 1 296 ? -17.937 -0.784 56.553 1.00 74.06 296 HIS A CA 1
ATOM 2273 C C . HIS A 1 296 ? -19.118 0.124 56.892 1.00 74.06 296 HIS A C 1
ATOM 2275 O O . HIS A 1 296 ? -19.779 -0.098 57.907 1.00 74.06 296 HIS A O 1
ATOM 2281 N N . ASP A 1 297 ? -19.386 1.116 56.046 1.00 71.19 297 ASP A N 1
ATOM 2282 C CA . ASP A 1 297 ? -20.565 1.949 56.174 1.00 71.19 297 ASP A CA 1
ATOM 2283 C C . ASP A 1 297 ? -21.725 1.073 55.705 1.00 71.19 297 ASP A C 1
ATOM 2285 O O . ASP A 1 297 ? -21.791 0.672 54.546 1.00 71.19 297 ASP A O 1
ATOM 2289 N N . ASN A 1 298 ? -22.614 0.698 56.623 1.00 59.56 298 ASN A N 1
ATOM 2290 C CA . ASN A 1 298 ? -23.764 -0.180 56.372 1.00 59.56 298 ASN A CA 1
ATOM 2291 C C . ASN A 1 298 ? -24.832 0.491 55.470 1.00 59.56 298 ASN A C 1
ATOM 2293 O O . ASN A 1 298 ? -26.010 0.137 55.513 1.00 59.56 298 ASN A O 1
ATOM 2297 N N . ASP A 1 299 ? -24.422 1.494 54.691 1.00 61.22 299 ASP A N 1
ATOM 2298 C CA . ASP A 1 299 ? -25.219 2.207 53.712 1.00 61.22 299 ASP A CA 1
ATOM 2299 C C . ASP A 1 299 ? -25.447 1.283 52.519 1.00 61.22 299 ASP A C 1
ATOM 2301 O O . ASP A 1 299 ? -24.636 1.148 51.597 1.00 61.22 299 ASP A O 1
ATOM 2305 N N . ALA A 1 300 ? -26.606 0.633 52.532 1.00 61.25 300 ALA A N 1
ATOM 2306 C CA . ALA A 1 300 ? -27.185 0.109 51.313 1.00 61.25 300 ALA A CA 1
ATOM 2307 C C . ALA A 1 300 ? -27.264 1.257 50.292 1.00 61.25 300 ALA A C 1
ATOM 2309 O O . ALA A 1 300 ? -27.770 2.331 50.614 1.00 61.25 300 ALA A O 1
ATOM 2310 N N . CYS A 1 301 ? -26.762 1.039 49.071 1.00 72.31 301 CYS A N 1
ATOM 2311 C CA . CYS A 1 301 ? -26.904 1.974 47.952 1.00 72.31 301 CYS A CA 1
ATOM 2312 C C . CYS A 1 301 ? -28.334 2.531 47.883 1.00 72.31 301 CYS A C 1
ATOM 2314 O O . CYS A 1 301 ? -29.232 1.838 47.410 1.00 72.31 301 CYS A O 1
ATOM 2316 N N . GLN A 1 302 ? -28.548 3.775 48.326 1.00 72.94 302 GLN A N 1
ATOM 2317 C CA . GLN A 1 302 ? -29.883 4.388 48.328 1.00 72.94 302 GLN A CA 1
ATOM 2318 C C . GLN A 1 302 ? -30.413 4.601 46.903 1.00 72.94 302 GLN A C 1
ATOM 2320 O O . GLN A 1 302 ? -31.613 4.518 46.665 1.00 72.94 302 GLN A O 1
ATOM 2325 N N . SER A 1 303 ? -29.509 4.837 45.948 1.00 79.56 303 SER A N 1
ATOM 2326 C CA . SER A 1 303 ? -29.792 4.859 44.515 1.00 79.56 303 SER A CA 1
ATOM 2327 C C . SER A 1 303 ? -28.629 4.194 43.789 1.00 79.56 303 SER A C 1
ATOM 2329 O O . SER A 1 303 ? -27.506 4.700 43.802 1.00 79.56 303 SER A O 1
ATOM 2331 N N . CYS A 1 304 ? -28.871 3.010 43.232 1.00 86.19 304 CYS A N 1
ATOM 2332 C CA . CYS A 1 304 ? -27.855 2.266 42.503 1.00 86.19 304 CYS A CA 1
ATOM 2333 C C . CYS A 1 304 ? -27.890 2.619 41.013 1.00 86.19 304 CYS A C 1
ATOM 2335 O O . CYS A 1 304 ? -28.936 2.941 40.453 1.00 86.19 304 CYS A O 1
ATOM 2337 N N . THR A 1 305 ? -26.729 2.555 40.368 1.00 89.06 305 THR A N 1
ATOM 2338 C CA . THR A 1 305 ? -26.618 2.696 38.912 1.00 89.06 305 THR A CA 1
ATOM 2339 C C . THR A 1 305 ? -26.275 1.340 38.319 1.00 89.06 305 THR A C 1
ATOM 2341 O O . THR A 1 305 ? -25.619 0.518 38.958 1.00 89.06 305 THR A O 1
ATOM 2344 N N . GLU A 1 306 ? -26.783 1.045 37.127 1.00 90.44 306 GLU A N 1
ATOM 2345 C CA . GLU A 1 306 ? -26.400 -0.177 36.426 1.00 90.44 306 GLU A CA 1
ATOM 2346 C C . GLU A 1 306 ? -24.998 -0.022 35.842 1.00 90.44 306 GLU A C 1
ATOM 2348 O O . GLU A 1 306 ? -24.694 0.951 35.150 1.00 90.44 306 GLU A O 1
ATOM 2353 N N . GLY A 1 307 ? -24.132 -0.996 36.102 1.00 91.38 307 GLY A N 1
ATOM 2354 C CA . GLY A 1 307 ? -22.735 -0.899 35.717 1.00 91.38 307 GLY A CA 1
ATOM 2355 C C . GLY A 1 307 ? -21.912 -2.104 36.145 1.00 91.38 307 GLY A C 1
ATOM 2356 O O . GLY A 1 307 ? -22.430 -3.114 36.623 1.00 91.38 307 GLY A O 1
ATOM 2357 N N . CYS A 1 308 ? -20.599 -1.999 35.948 1.00 93.19 308 CYS A N 1
ATOM 2358 C CA . CYS A 1 308 ? -19.650 -3.026 36.356 1.00 93.19 308 CYS A CA 1
ATOM 2359 C C . CYS A 1 308 ? -19.129 -2.738 37.762 1.00 93.19 308 CYS A C 1
ATOM 2361 O O . CYS A 1 308 ? -18.331 -1.819 37.945 1.00 93.19 308 CYS A O 1
ATOM 2363 N N . TYR A 1 309 ? -19.492 -3.586 38.719 1.00 93.38 309 TYR A N 1
ATOM 2364 C CA . TYR A 1 309 ? -19.083 -3.456 40.118 1.00 93.38 309 TYR A CA 1
ATOM 2365 C C . TYR A 1 309 ? -18.302 -4.675 40.587 1.00 93.38 309 TYR A C 1
ATOM 2367 O O . TYR A 1 309 ? -18.373 -5.753 39.994 1.00 93.38 309 TYR A O 1
ATOM 2375 N N . CYS A 1 310 ? -17.540 -4.525 41.668 1.00 93.06 310 CYS A N 1
ATOM 2376 C CA . CYS A 1 310 ? -16.850 -5.667 42.249 1.00 93.06 310 CYS A CA 1
ATOM 2377 C C . CYS A 1 310 ? -17.851 -6.726 42.751 1.00 93.06 310 CYS A C 1
ATOM 2379 O O . CYS A 1 310 ? -18.923 -6.375 43.261 1.00 93.06 310 CYS A O 1
ATOM 2381 N N . PRO A 1 311 ? -17.527 -8.022 42.582 1.00 92.25 311 PRO A N 1
ATOM 2382 C CA . PRO A 1 311 ? -18.338 -9.098 43.133 1.00 92.25 311 PRO A CA 1
ATOM 2383 C C . PRO A 1 311 ? -18.294 -9.065 44.665 1.00 92.25 311 PRO A C 1
ATOM 2385 O O . PRO A 1 311 ? -17.454 -8.389 45.264 1.00 92.25 311 PRO A O 1
ATOM 2388 N N . GLU A 1 312 ? -19.189 -9.815 45.302 1.00 89.19 312 GLU A N 1
ATOM 2389 C CA . GLU A 1 312 ? -19.241 -9.911 46.762 1.00 89.19 312 GLU A CA 1
ATOM 2390 C C . GLU A 1 312 ? -17.887 -10.314 47.372 1.00 89.19 312 GLU A C 1
ATOM 2392 O O . GLU A 1 312 ? -17.110 -11.079 46.793 1.00 89.19 312 GLU A O 1
ATOM 2397 N N . GLY A 1 313 ? -17.569 -9.735 48.534 1.00 87.94 313 GLY A N 1
ATOM 2398 C CA . GLY A 1 313 ? -16.279 -9.922 49.209 1.00 87.94 313 GLY A CA 1
ATOM 2399 C C . GLY A 1 313 ? -15.095 -9.189 48.559 1.00 87.94 313 GLY A C 1
ATOM 2400 O O . GLY A 1 313 ? -13.945 -9.384 48.970 1.00 87.94 313 GLY A O 1
ATOM 2401 N N . ARG A 1 314 ? -15.332 -8.342 47.547 1.00 92.19 314 ARG A N 1
ATOM 2402 C CA . ARG A 1 314 ? -14.297 -7.523 46.903 1.00 92.19 314 ARG A CA 1
ATOM 2403 C C . ARG A 1 314 ? -14.672 -6.049 46.850 1.00 92.19 314 ARG A C 1
ATOM 2405 O O . ARG A 1 314 ? -15.834 -5.694 46.702 1.00 92.19 314 ARG A O 1
ATOM 2412 N N . VAL A 1 315 ? -13.651 -5.203 46.907 1.00 90.94 315 VAL A N 1
ATOM 2413 C CA . VAL A 1 315 ? -13.761 -3.742 46.838 1.00 90.94 315 VAL A CA 1
ATOM 2414 C C . VAL A 1 315 ? -12.817 -3.183 45.780 1.00 90.94 315 VAL A C 1
ATOM 2416 O O . VAL A 1 315 ? -11.811 -3.808 45.431 1.00 90.94 315 VAL A O 1
ATOM 2419 N N . LEU A 1 316 ? -13.141 -2.004 45.264 1.00 92.69 316 LEU A N 1
ATOM 2420 C CA . LEU A 1 316 ? -12.327 -1.263 44.317 1.00 92.69 316 LEU A CA 1
ATOM 2421 C C . LEU A 1 316 ? -11.099 -0.676 45.029 1.00 92.69 316 LEU A C 1
ATOM 2423 O O . LEU A 1 316 ? -11.212 -0.070 46.097 1.00 92.69 316 LEU A O 1
ATOM 2427 N N . ASN A 1 317 ? -9.922 -0.857 44.438 1.00 88.00 317 ASN A N 1
ATOM 2428 C CA . ASN A 1 317 ? -8.696 -0.190 44.866 1.00 88.00 317 ASN A CA 1
ATOM 2429 C C . ASN A 1 317 ? -8.473 1.127 44.101 1.00 88.00 317 ASN A C 1
ATOM 2431 O O . ASN A 1 317 ? -9.167 1.416 43.128 1.00 88.00 317 ASN A O 1
ATOM 2435 N N . ASP A 1 318 ? -7.435 1.875 44.476 1.00 85.06 318 ASP A N 1
ATOM 2436 C CA . ASP A 1 318 ? -7.081 3.162 43.850 1.00 85.06 318 ASP A CA 1
ATOM 2437 C C . ASP A 1 318 ? -6.697 3.041 42.356 1.00 85.06 318 ASP A C 1
ATOM 2439 O O . ASP A 1 318 ? -6.605 4.034 41.643 1.00 85.06 318 ASP A O 1
ATOM 2443 N N . GLN A 1 319 ? -6.479 1.817 41.860 1.00 87.31 319 GLN A N 1
ATOM 2444 C CA . GLN A 1 319 ? -6.201 1.511 40.451 1.00 87.31 319 GLN A CA 1
ATOM 2445 C C . GLN A 1 319 ? -7.458 1.063 39.680 1.00 87.31 319 GLN A C 1
ATOM 2447 O O . GLN A 1 319 ? -7.345 0.589 38.549 1.00 87.31 319 GLN A O 1
ATOM 2452 N N . GLY A 1 320 ? -8.648 1.128 40.290 1.00 88.62 320 GLY A N 1
ATOM 2453 C CA . GLY A 1 320 ? -9.911 0.718 39.671 1.00 88.62 320 GLY A CA 1
ATOM 2454 C C . GLY A 1 320 ? -10.112 -0.800 39.546 1.00 88.62 320 GLY A C 1
ATOM 2455 O O . GLY A 1 320 ? -11.002 -1.242 38.813 1.00 88.62 320 GLY A O 1
ATOM 2456 N N . LYS A 1 321 ? -9.300 -1.612 40.238 1.00 92.75 321 LYS A N 1
ATOM 2457 C CA . LYS A 1 321 ? -9.354 -3.084 40.223 1.00 92.75 321 LYS A CA 1
ATOM 2458 C C . LYS A 1 321 ? -9.995 -3.638 41.491 1.00 92.75 321 LYS A C 1
ATOM 2460 O O . LYS A 1 321 ? -9.829 -3.089 42.576 1.00 92.75 321 LYS A O 1
ATOM 2465 N N . CYS A 1 322 ? -10.655 -4.787 41.363 1.00 93.81 322 CYS A N 1
ATOM 2466 C CA . CYS A 1 322 ? -11.265 -5.473 42.498 1.00 93.81 322 CYS A CA 1
ATOM 2467 C C . CYS A 1 322 ? -10.234 -6.263 43.310 1.00 93.81 322 CYS A C 1
ATOM 2469 O O . CYS A 1 322 ? -9.665 -7.251 42.835 1.00 93.81 322 CYS A O 1
ATOM 2471 N N . MET A 1 323 ? -10.044 -5.871 44.567 1.00 93.06 323 MET A N 1
ATOM 2472 C CA . MET A 1 323 ? -9.234 -6.582 45.555 1.00 93.06 323 MET A CA 1
ATOM 2473 C C . MET A 1 323 ? -10.115 -7.184 46.651 1.00 93.06 323 MET A C 1
ATOM 2475 O O . MET A 1 323 ? -11.212 -6.700 46.902 1.00 93.06 323 MET A O 1
ATOM 2479 N N . ALA A 1 324 ? -9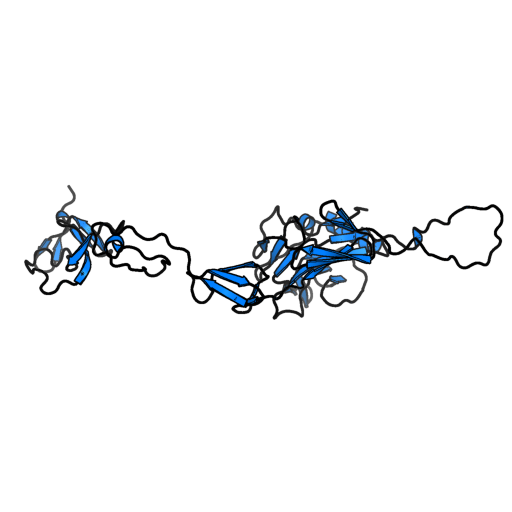.649 -8.252 47.302 1.00 91.50 324 ALA A N 1
ATOM 2480 C CA . ALA A 1 324 ? -10.369 -8.844 48.431 1.00 91.50 324 ALA A CA 1
ATOM 2481 C C . ALA A 1 324 ? -10.548 -7.810 49.553 1.00 91.50 324 ALA A C 1
ATOM 2483 O O . ALA A 1 324 ? -9.571 -7.159 49.930 1.00 91.50 324 ALA A O 1
ATOM 2484 N N . SER A 1 325 ? -11.758 -7.694 50.104 1.00 87.94 325 SER A N 1
ATOM 2485 C CA . SER A 1 325 ? -12.053 -6.770 51.209 1.00 87.94 325 SER A CA 1
ATOM 2486 C C . SER A 1 325 ? -11.196 -7.053 52.447 1.00 87.94 325 SER A C 1
ATOM 2488 O O . SER A 1 325 ? -10.770 -6.125 53.121 1.00 87.94 325 SER A O 1
ATOM 2490 N N . ALA A 1 326 ? -10.808 -8.312 52.679 1.00 84.12 326 ALA A N 1
ATOM 2491 C CA . ALA A 1 326 ? -9.867 -8.704 53.736 1.00 84.12 326 ALA A CA 1
ATOM 2492 C C . ALA A 1 326 ? -8.471 -8.056 53.618 1.00 84.12 326 ALA A C 1
ATOM 2494 O O . ALA A 1 326 ? -7.681 -8.095 54.557 1.00 84.12 326 ALA A O 1
ATOM 2495 N N . ARG A 1 327 ? -8.135 -7.477 52.458 1.00 86.56 327 ARG A N 1
ATOM 2496 C CA . ARG A 1 327 ? -6.895 -6.715 52.251 1.00 86.56 327 ARG A CA 1
ATOM 2497 C C . ARG A 1 327 ? -7.069 -5.217 52.515 1.00 86.56 327 ARG A C 1
ATOM 2499 O O . ARG A 1 327 ? -6.109 -4.469 52.320 1.00 86.56 327 ARG A O 1
ATOM 2506 N N . CYS A 1 328 ? -8.253 -4.771 52.925 1.00 82.56 328 CYS A N 1
ATOM 2507 C CA . CYS A 1 328 ? -8.444 -3.410 53.393 1.00 82.56 328 CYS A CA 1
ATOM 2508 C C . CYS A 1 328 ? -7.666 -3.187 54.682 1.00 82.56 328 CYS A C 1
ATOM 2510 O O . CYS A 1 328 ? -7.735 -3.974 55.621 1.00 82.56 328 CYS A O 1
ATOM 2512 N N . GLY A 1 329 ? -6.898 -2.103 54.700 1.00 75.94 329 GLY A N 1
ATOM 2513 C CA . GLY A 1 329 ? -6.314 -1.605 55.932 1.00 75.94 329 GLY A CA 1
ATOM 2514 C C . GLY A 1 329 ? -7.382 -1.036 56.866 1.00 75.94 329 GLY A C 1
ATOM 2515 O O . GLY A 1 329 ? -8.452 -0.643 56.408 1.00 75.94 329 GLY A O 1
ATOM 2516 N N . CYS A 1 330 ? -7.084 -0.939 58.157 1.00 73.75 330 CYS A N 1
ATOM 2517 C CA . CYS A 1 330 ? -7.991 -0.313 59.118 1.00 73.75 330 CYS A CA 1
ATOM 2518 C C . CYS A 1 330 ? -7.810 1.212 59.109 1.00 73.75 330 CYS A C 1
ATOM 2520 O O . CYS A 1 330 ? -6.686 1.707 58.981 1.00 73.75 330 CYS A O 1
ATOM 2522 N N . LEU A 1 331 ? -8.900 1.963 59.277 1.00 68.12 331 LEU A N 1
ATOM 2523 C CA . LEU A 1 331 ? -8.864 3.405 59.516 1.00 68.12 331 LEU A CA 1
ATOM 2524 C C . LEU A 1 331 ? -9.022 3.654 61.023 1.00 68.12 331 LEU A C 1
ATOM 2526 O O . LEU A 1 331 ? -10.037 3.279 61.600 1.00 68.12 331 LEU A O 1
ATOM 2530 N N . TYR A 1 332 ? -8.033 4.272 61.668 1.00 72.31 332 TYR A N 1
ATOM 2531 C CA . TYR A 1 332 ? -8.104 4.635 63.088 1.00 72.31 332 TYR A CA 1
ATOM 2532 C C . TYR A 1 332 ? -7.666 6.088 63.269 1.00 72.31 332 TYR A C 1
ATOM 2534 O O . TYR A 1 332 ? -6.570 6.460 62.849 1.00 72.31 332 TYR A O 1
ATOM 2542 N N . GLN A 1 333 ? -8.549 6.922 63.836 1.00 75.00 333 GLN A N 1
ATOM 2543 C CA . GLN A 1 333 ? -8.341 8.372 64.011 1.00 75.00 333 GLN A CA 1
ATOM 2544 C C . GLN A 1 333 ? -7.866 9.084 62.724 1.00 75.00 333 GLN A C 1
ATOM 2546 O O . GLN A 1 333 ? -6.943 9.895 62.742 1.00 75.00 333 GLN A O 1
ATOM 2551 N N . GLY A 1 334 ? -8.447 8.727 61.573 1.00 68.94 334 GLY A N 1
ATOM 2552 C CA . GLY A 1 334 ? -8.090 9.303 60.269 1.00 68.94 334 GLY A CA 1
ATOM 2553 C C . GLY A 1 334 ? -6.785 8.782 59.644 1.00 68.94 334 GLY A C 1
ATOM 2554 O O . GLY A 1 334 ? -6.468 9.159 58.518 1.00 68.94 334 GLY A O 1
ATOM 2555 N N . LYS A 1 335 ? -6.036 7.887 60.307 1.00 64.06 335 LYS A N 1
ATOM 2556 C CA . LYS A 1 335 ? -4.837 7.231 59.749 1.00 64.06 335 LYS A CA 1
ATOM 2557 C C . LYS A 1 335 ? -5.166 5.835 59.214 1.00 64.06 335 LYS A C 1
ATOM 2559 O O . LYS A 1 335 ? -5.829 5.047 59.885 1.00 64.06 335 LYS A O 1
ATOM 2564 N N . ARG A 1 336 ? -4.684 5.515 58.005 1.00 68.69 336 ARG A N 1
ATOM 2565 C CA . ARG A 1 336 ? -4.820 4.186 57.376 1.00 68.69 336 ARG A CA 1
ATOM 2566 C C . ARG A 1 336 ? -3.661 3.267 57.768 1.00 68.69 336 ARG A C 1
ATOM 2568 O O . ARG A 1 336 ? -2.501 3.594 57.528 1.00 68.69 336 ARG A O 1
ATOM 2575 N N . TYR A 1 337 ? -3.981 2.084 58.281 1.00 73.56 337 TYR A N 1
ATOM 2576 C CA . TYR A 1 337 ? -3.030 1.053 58.696 1.00 73.56 337 TYR A CA 1
ATOM 2577 C C . TYR A 1 337 ? -3.115 -0.143 57.754 1.00 73.56 337 TYR A C 1
ATOM 2579 O O . TYR A 1 337 ? -4.185 -0.712 57.581 1.00 73.56 337 TYR A O 1
ATOM 2587 N N . LYS A 1 338 ? -2.003 -0.542 57.130 1.00 71.06 338 LYS A N 1
ATOM 2588 C CA . LYS A 1 338 ? -1.984 -1.692 56.212 1.00 71.06 338 LYS A CA 1
ATOM 2589 C C . LYS A 1 338 ? -2.137 -3.005 56.982 1.00 71.06 338 LYS A C 1
ATOM 2591 O O . LYS A 1 338 ? -1.582 -3.152 58.069 1.00 71.06 338 LYS A O 1
ATOM 2596 N N . VAL A 1 339 ? -2.825 -3.973 56.379 1.00 74.06 339 VAL A N 1
ATOM 2597 C CA . VAL A 1 339 ? -2.891 -5.347 56.896 1.00 74.06 339 VAL A CA 1
ATOM 2598 C C . VAL A 1 339 ? -1.474 -5.923 56.974 1.00 74.06 339 VAL A C 1
ATOM 2600 O O . VAL A 1 339 ? -0.682 -5.769 56.038 1.00 74.06 339 VAL A O 1
ATOM 2603 N N . ARG A 1 340 ? -1.135 -6.549 58.105 1.00 64.88 340 ARG A N 1
ATOM 2604 C CA . ARG A 1 340 ? 0.184 -7.143 58.357 1.00 64.88 340 ARG A CA 1
ATOM 2605 C C . ARG A 1 340 ? 0.436 -8.253 57.324 1.00 64.88 340 ARG A C 1
ATOM 2607 O O . ARG A 1 340 ? -0.406 -9.132 57.168 1.00 64.88 340 ARG A O 1
ATOM 2614 N N . LYS A 1 341 ? 1.565 -8.214 56.607 1.00 57.28 341 LYS A N 1
ATOM 2615 C CA . LYS A 1 341 ? 2.006 -9.351 55.780 1.00 57.28 341 LYS A CA 1
ATOM 2616 C C . LYS A 1 341 ? 2.554 -10.419 56.728 1.00 57.28 341 LYS A C 1
ATOM 2618 O O . LYS A 1 341 ? 3.561 -10.151 57.379 1.00 57.28 341 LYS A O 1
ATOM 2623 N N . THR A 1 342 ? 1.858 -11.546 56.853 1.00 50.25 342 THR A N 1
ATOM 2624 C CA . THR A 1 342 ? 2.396 -12.770 57.471 1.00 50.25 342 THR A CA 1
ATOM 2625 C C . THR A 1 342 ? 3.355 -13.474 56.539 1.00 50.25 342 THR A C 1
ATOM 2627 O O . THR A 1 342 ? 3.085 -13.451 55.314 1.00 50.25 342 THR A O 1
#